Protein AF-A0A929SPZ4-F1 (afdb_monomer)

pLDDT: mean 85.06, std 12.58, range [48.88, 97.75]

Structure (mmCIF, N/CA/C/O backbone):
data_AF-A0A929SPZ4-F1
#
_entry.id   AF-A0A929SPZ4-F1
#
loop_
_atom_site.group_PDB
_atom_site.id
_atom_site.type_symbol
_atom_site.label_atom_id
_atom_site.label_alt_id
_atom_site.label_comp_id
_atom_site.label_asym_id
_atom_site.label_entity_id
_atom_site.label_seq_id
_atom_site.pdbx_PDB_ins_code
_atom_site.Cartn_x
_atom_site.Cartn_y
_atom_site.Cartn_z
_atom_site.occupancy
_atom_site.B_iso_or_equiv
_atom_site.auth_seq_id
_atom_site.auth_comp_id
_atom_site.auth_asym_id
_atom_site.auth_atom_id
_atom_site.pdbx_PDB_model_num
ATOM 1 N N . MET A 1 1 ? 31.717 10.102 -68.098 1.00 52.59 1 MET A N 1
ATOM 2 C CA . MET A 1 1 ? 31.909 8.924 -67.213 1.00 52.59 1 MET A CA 1
ATOM 3 C C . MET A 1 1 ? 31.505 9.148 -65.740 1.00 52.59 1 MET A C 1
ATOM 5 O O . MET A 1 1 ? 31.244 8.165 -65.068 1.00 52.59 1 MET A O 1
ATOM 9 N N . LYS A 1 2 ? 31.371 10.388 -65.224 1.00 54.59 2 LYS A N 1
ATOM 10 C CA . LYS A 1 2 ? 31.035 10.670 -63.802 1.00 54.59 2 LYS A CA 1
ATOM 11 C C . LYS A 1 2 ? 29.586 10.343 -63.381 1.00 54.59 2 LYS A C 1
ATOM 13 O O . LYS A 1 2 ? 29.370 9.816 -62.297 1.00 54.59 2 LYS A O 1
ATOM 18 N N . VAL A 1 3 ? 28.603 10.567 -64.257 1.00 57.91 3 VAL A N 1
ATOM 19 C CA . VAL A 1 3 ? 27.163 10.363 -63.965 1.00 57.91 3 VAL A CA 1
ATOM 20 C C . VAL A 1 3 ? 26.823 8.893 -63.673 1.00 57.91 3 VAL A C 1
ATOM 22 O O . VAL A 1 3 ? 26.055 8.591 -62.767 1.00 57.91 3 VAL A O 1
ATOM 25 N N . ARG A 1 4 ? 27.470 7.957 -64.379 1.00 59.06 4 ARG A N 1
ATOM 26 C CA . ARG A 1 4 ? 27.278 6.508 -64.201 1.00 59.06 4 ARG A CA 1
ATOM 27 C C . ARG A 1 4 ? 27.739 6.009 -62.828 1.00 59.06 4 ARG A C 1
ATOM 29 O O . ARG A 1 4 ? 27.158 5.062 -62.313 1.00 59.06 4 ARG A O 1
ATOM 36 N N . HIS A 1 5 ? 28.767 6.627 -62.247 1.00 56.53 5 HIS A N 1
ATOM 37 C CA . HIS A 1 5 ? 29.230 6.299 -60.898 1.00 56.53 5 HIS A CA 1
ATOM 38 C C . HIS A 1 5 ? 28.281 6.865 -59.840 1.00 56.53 5 HIS A C 1
ATOM 40 O O . HIS A 1 5 ? 27.888 6.127 -58.948 1.00 56.53 5 HIS A O 1
ATOM 46 N N . ILE A 1 6 ? 27.829 8.114 -59.992 1.00 62.25 6 ILE A N 1
ATOM 47 C CA . ILE A 1 6 ? 26.865 8.741 -59.071 1.00 62.25 6 ILE A CA 1
ATOM 48 C C . ILE A 1 6 ? 25.560 7.934 -59.016 1.00 62.25 6 ILE A C 1
ATOM 50 O O . ILE A 1 6 ? 25.119 7.599 -57.924 1.00 62.25 6 ILE A O 1
ATOM 54 N N . ILE A 1 7 ? 25.004 7.536 -60.170 1.00 66.06 7 ILE A N 1
ATOM 55 C CA . ILE A 1 7 ? 23.779 6.715 -60.235 1.00 66.06 7 ILE A CA 1
ATOM 56 C C . ILE A 1 7 ? 23.978 5.349 -59.563 1.00 66.06 7 ILE A C 1
ATOM 58 O O . ILE A 1 7 ? 23.077 4.879 -58.875 1.00 66.06 7 ILE A O 1
ATOM 62 N N . LYS A 1 8 ? 25.151 4.715 -59.723 1.00 67.75 8 LYS A N 1
ATOM 63 C CA . LYS A 1 8 ? 25.479 3.438 -59.063 1.00 67.75 8 LYS A CA 1
ATOM 64 C C . LYS A 1 8 ? 25.581 3.590 -57.543 1.00 67.75 8 LYS A C 1
ATOM 66 O O . LYS A 1 8 ? 25.027 2.776 -56.815 1.00 67.75 8 LYS A O 1
ATOM 71 N N . TYR A 1 9 ? 26.252 4.632 -57.053 1.00 74.06 9 TYR A N 1
ATOM 72 C CA . TYR A 1 9 ? 26.379 4.869 -55.612 1.00 74.06 9 TYR A CA 1
ATOM 73 C C . TYR A 1 9 ? 25.042 5.255 -54.966 1.00 74.06 9 TYR A C 1
ATOM 75 O O . TYR A 1 9 ? 24.763 4.801 -53.858 1.00 74.06 9 TYR A O 1
ATOM 83 N N . THR A 1 10 ? 24.179 6.008 -55.657 1.00 74.88 10 THR A N 1
ATOM 84 C CA . THR A 1 10 ? 22.838 6.333 -55.149 1.00 74.88 10 THR A CA 1
ATOM 85 C C . THR A 1 10 ? 21.908 5.121 -55.131 1.00 74.88 10 THR A C 1
ATOM 87 O O . THR A 1 10 ? 21.165 4.964 -54.165 1.00 74.88 10 THR A O 1
ATOM 90 N N . THR A 1 11 ? 21.980 4.215 -56.118 1.00 77.62 11 THR A N 1
ATOM 91 C CA . THR A 1 11 ? 21.213 2.950 -56.065 1.00 77.62 11 THR A CA 1
ATOM 92 C C . THR A 1 11 ? 21.682 2.047 -54.928 1.00 77.62 11 THR A C 1
ATOM 94 O O . THR A 1 11 ? 20.850 1.498 -54.211 1.00 77.62 11 THR A O 1
ATOM 97 N N . ILE A 1 12 ? 22.996 1.926 -54.713 1.00 83.06 12 ILE A N 1
ATOM 98 C CA . ILE A 1 12 ? 23.553 1.130 -53.607 1.00 83.06 12 ILE A CA 1
ATOM 99 C C . ILE A 1 12 ? 23.133 1.714 -52.250 1.00 83.06 12 ILE A C 1
ATOM 101 O O . ILE A 1 12 ? 22.687 0.970 -51.379 1.00 83.06 12 ILE A O 1
ATOM 105 N N . ALA A 1 13 ? 23.201 3.038 -52.078 1.00 82.88 13 ALA A N 1
ATOM 106 C CA . ALA A 1 13 ? 22.766 3.701 -50.848 1.00 82.88 13 ALA A CA 1
ATOM 107 C C . ALA A 1 13 ? 21.268 3.485 -50.563 1.00 82.88 13 ALA A C 1
ATOM 109 O O . ALA A 1 13 ? 20.892 3.209 -49.425 1.00 82.88 13 ALA A O 1
ATOM 110 N N . LEU A 1 14 ? 20.418 3.538 -51.595 1.00 85.88 14 LEU A N 1
ATOM 111 C CA . LEU A 1 14 ? 18.980 3.299 -51.456 1.00 85.88 14 LEU A CA 1
ATOM 112 C C . LEU A 1 14 ? 18.680 1.868 -50.974 1.00 85.88 14 LEU A C 1
ATOM 114 O O . LEU A 1 14 ? 17.845 1.675 -50.093 1.00 85.88 14 LEU A O 1
ATOM 118 N N . ILE A 1 15 ? 19.404 0.873 -51.498 1.00 87.06 15 ILE A N 1
ATOM 119 C CA . ILE A 1 15 ? 19.262 -0.536 -51.097 1.00 87.06 15 ILE A CA 1
ATOM 120 C C . ILE A 1 15 ? 19.667 -0.738 -49.630 1.00 87.06 15 ILE A C 1
ATOM 122 O O . ILE A 1 15 ? 18.984 -1.458 -48.904 1.00 87.06 15 ILE A O 1
ATOM 126 N N . VAL A 1 16 ? 20.737 -0.078 -49.174 1.00 87.44 16 VAL A N 1
ATOM 127 C CA . VAL A 1 16 ? 21.193 -0.144 -47.773 1.00 87.44 16 VAL A CA 1
ATOM 128 C C . VAL A 1 16 ? 20.183 0.500 -46.816 1.00 87.44 16 VAL A C 1
ATOM 130 O O . VAL A 1 16 ? 19.934 -0.024 -45.733 1.00 87.44 16 VAL A O 1
ATOM 133 N N . ILE A 1 17 ? 19.555 1.608 -47.215 1.00 87.81 17 ILE A N 1
ATOM 134 C CA . ILE A 1 17 ? 18.514 2.261 -46.408 1.00 87.81 17 ILE A CA 1
ATOM 135 C C . ILE A 1 17 ? 17.266 1.372 -46.315 1.00 87.81 17 ILE A C 1
ATOM 137 O O . ILE A 1 17 ? 16.715 1.198 -45.227 1.00 87.81 17 ILE A O 1
ATOM 141 N N . LEU A 1 18 ? 16.841 0.763 -47.4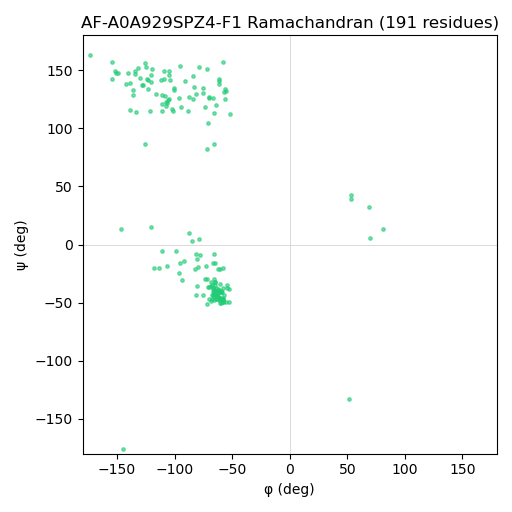28 1.00 86.62 18 LEU A N 1
ATOM 142 C CA . LEU A 1 18 ? 15.709 -0.166 -47.432 1.00 86.62 18 LEU A CA 1
ATOM 143 C C . LEU A 1 18 ? 15.980 -1.410 -46.577 1.00 86.62 18 LEU A C 1
ATOM 145 O O . LEU A 1 18 ? 15.109 -1.817 -45.807 1.00 86.62 18 LEU A O 1
ATOM 149 N N . SER A 1 19 ? 17.179 -1.995 -46.657 1.00 84.00 19 SER A N 1
ATOM 150 C CA . SER A 1 19 ? 17.523 -3.164 -45.844 1.00 84.00 19 SER A CA 1
ATOM 151 C C . SER A 1 19 ? 17.551 -2.821 -44.351 1.00 84.00 19 SER A C 1
ATOM 153 O O . SER A 1 19 ? 16.931 -3.532 -43.557 1.00 84.00 19 SER A O 1
ATOM 155 N N . ALA A 1 20 ? 18.134 -1.683 -43.965 1.00 85.94 20 ALA A N 1
ATOM 156 C CA . ALA A 1 20 ? 18.108 -1.199 -42.585 1.00 85.94 20 ALA A CA 1
ATOM 157 C C . ALA A 1 20 ? 16.674 -0.986 -42.064 1.00 85.94 20 ALA A C 1
ATOM 159 O O . ALA A 1 20 ? 16.363 -1.375 -40.935 1.00 85.94 20 ALA A O 1
ATOM 160 N N . LEU A 1 21 ? 15.776 -0.444 -42.896 1.00 87.94 21 LEU A N 1
ATOM 161 C CA . LEU A 1 21 ? 14.374 -0.233 -42.530 1.00 87.94 21 LEU A CA 1
ATOM 162 C C . LEU A 1 21 ? 13.640 -1.562 -42.293 1.00 87.94 21 LEU A C 1
ATOM 164 O O . LEU A 1 21 ? 12.914 -1.699 -41.308 1.00 87.94 21 LEU A O 1
ATOM 168 N N . THR A 1 22 ? 13.865 -2.568 -43.145 1.00 83.12 22 THR A N 1
ATOM 169 C CA . THR A 1 22 ? 13.262 -3.900 -42.959 1.00 83.12 22 THR A CA 1
ATOM 170 C C . THR A 1 22 ? 13.762 -4.596 -41.693 1.00 83.12 22 THR A C 1
ATOM 172 O O . THR A 1 22 ? 12.958 -5.170 -40.959 1.00 83.12 22 THR A O 1
ATOM 175 N N . ILE A 1 23 ? 15.058 -4.479 -41.377 1.00 86.75 23 ILE A N 1
ATOM 176 C CA . ILE A 1 23 ? 15.650 -5.026 -40.148 1.00 86.75 23 ILE A CA 1
ATOM 177 C C . ILE A 1 23 ? 15.068 -4.324 -38.914 1.00 86.75 23 ILE A C 1
ATOM 179 O O . ILE A 1 23 ? 14.696 -4.988 -37.947 1.00 86.75 23 ILE A O 1
ATOM 183 N N . PHE A 1 24 ? 14.920 -2.997 -38.954 1.00 87.12 24 PHE A N 1
ATOM 184 C CA . PHE A 1 24 ? 14.323 -2.217 -37.868 1.00 87.12 24 PHE A CA 1
ATOM 185 C C . PHE A 1 24 ? 12.855 -2.599 -37.615 1.00 87.12 24 PHE A C 1
ATOM 187 O O . PHE A 1 24 ? 12.456 -2.834 -36.470 1.00 87.12 24 PHE A O 1
ATOM 194 N N . LEU A 1 25 ? 12.054 -2.730 -38.678 1.00 84.62 25 LEU A N 1
ATOM 195 C CA . LEU A 1 25 ? 10.648 -3.137 -38.587 1.00 84.62 25 LEU A CA 1
ATOM 196 C C . LEU A 1 25 ? 10.494 -4.583 -38.089 1.00 84.62 25 LEU A C 1
ATOM 198 O O . LEU A 1 25 ? 9.632 -4.854 -37.246 1.00 84.62 25 LEU A O 1
ATOM 202 N N . ALA A 1 26 ? 11.349 -5.498 -38.555 1.00 82.12 26 ALA A N 1
ATOM 203 C CA . ALA A 1 26 ? 11.378 -6.884 -38.097 1.00 82.12 26 ALA A CA 1
ATOM 204 C C . ALA A 1 26 ? 11.774 -6.982 -36.615 1.00 82.12 26 ALA A C 1
ATOM 206 O O . ALA A 1 26 ? 11.121 -7.695 -35.852 1.00 82.12 26 ALA A O 1
ATOM 207 N N . TYR A 1 27 ? 12.777 -6.215 -36.176 1.00 80.69 27 TYR A N 1
ATOM 208 C CA . TYR A 1 27 ? 13.201 -6.162 -34.776 1.00 80.69 27 TYR A CA 1
ATOM 209 C C . TYR A 1 27 ? 12.101 -5.614 -33.858 1.00 80.69 27 TYR A C 1
ATOM 211 O O . TYR A 1 27 ? 11.814 -6.203 -32.813 1.00 80.69 27 TYR A O 1
ATOM 219 N N . ASN A 1 28 ? 11.429 -4.529 -34.261 1.00 76.38 28 ASN A N 1
ATOM 220 C CA . ASN A 1 28 ? 10.348 -3.938 -33.470 1.00 76.38 28 ASN A CA 1
ATOM 221 C C . ASN A 1 28 ? 9.132 -4.879 -33.372 1.00 76.38 28 ASN A C 1
ATOM 223 O O . ASN A 1 28 ? 8.539 -5.039 -32.303 1.00 76.38 28 ASN A O 1
ATOM 227 N N . SER A 1 29 ? 8.808 -5.577 -34.466 1.00 71.19 29 SER A N 1
ATOM 228 C CA . SER A 1 29 ? 7.745 -6.590 -34.495 1.00 71.19 29 SER A CA 1
ATOM 229 C C . SER A 1 29 ? 8.097 -7.806 -33.634 1.00 71.19 29 SER A C 1
ATOM 231 O O . SER A 1 29 ? 7.273 -8.257 -32.841 1.00 71.19 29 SER A O 1
ATOM 233 N N . TYR A 1 30 ? 9.339 -8.293 -33.701 1.00 71.94 30 TYR A N 1
ATOM 234 C CA . TYR A 1 30 ? 9.816 -9.396 -32.866 1.00 71.94 30 TYR A CA 1
ATOM 235 C C . TYR A 1 30 ? 9.800 -9.039 -31.372 1.00 71.94 30 TYR A C 1
ATOM 237 O O . TYR A 1 30 ? 9.329 -9.834 -30.558 1.00 71.94 30 TYR A O 1
ATOM 245 N N . LYS A 1 31 ? 10.218 -7.821 -30.998 1.00 68.56 31 LYS A N 1
ATOM 246 C CA . LYS A 1 31 ? 10.132 -7.319 -29.614 1.00 68.56 31 LYS A CA 1
ATOM 247 C C . LYS A 1 31 ? 8.682 -7.293 -29.108 1.00 68.56 31 LYS A C 1
ATOM 249 O O . LYS A 1 31 ? 8.433 -7.687 -27.971 1.00 68.56 31 LYS A O 1
ATOM 254 N N . LYS A 1 32 ? 7.732 -6.903 -29.965 1.00 59.44 32 LYS A N 1
ATOM 255 C CA . LYS A 1 32 ? 6.289 -6.863 -29.663 1.00 59.44 32 LYS A CA 1
ATOM 256 C C . LYS A 1 32 ? 5.646 -8.255 -29.557 1.00 59.44 32 LYS A C 1
ATOM 258 O O . LYS A 1 32 ? 4.697 -8.429 -28.803 1.00 59.44 32 LYS A O 1
ATOM 263 N N . ILE A 1 33 ? 6.162 -9.253 -30.279 1.00 58.22 33 ILE A N 1
ATOM 264 C CA . ILE A 1 33 ? 5.688 -10.650 -30.209 1.00 58.22 33 ILE A CA 1
ATOM 265 C C . ILE A 1 33 ? 6.288 -11.379 -28.995 1.00 58.22 33 ILE A C 1
ATOM 267 O O . ILE A 1 33 ? 5.609 -12.177 -28.348 1.00 58.22 33 ILE A O 1
ATOM 271 N N . LYS A 1 34 ? 7.548 -11.091 -28.639 1.00 54.34 34 LYS A N 1
ATOM 272 C CA . LYS A 1 34 ? 8.227 -11.712 -27.489 1.00 54.34 34 LYS A CA 1
ATOM 273 C C . LYS A 1 34 ? 7.706 -11.209 -26.137 1.00 54.34 34 LYS A C 1
ATOM 275 O O . LYS A 1 34 ? 7.878 -11.904 -25.134 1.00 54.34 34 LYS A O 1
ATOM 280 N N . SER A 1 35 ? 7.024 -10.059 -26.089 1.00 53.84 35 SER A N 1
ATOM 281 C CA . SER A 1 35 ? 6.203 -9.687 -24.934 1.00 53.84 35 SER A CA 1
ATOM 282 C C . SER A 1 35 ? 4.951 -10.566 -24.906 1.00 53.84 35 SER A C 1
ATOM 284 O O . SER A 1 35 ? 3.883 -10.189 -25.384 1.00 53.84 35 SER A O 1
ATOM 286 N N . LYS A 1 36 ? 5.092 -11.779 -24.366 1.00 48.88 36 LYS A N 1
ATOM 287 C CA . LYS A 1 36 ? 3.965 -12.650 -24.029 1.00 48.88 36 LYS A CA 1
ATOM 288 C C . LYS A 1 36 ? 3.015 -11.815 -23.166 1.00 48.88 36 LYS A C 1
ATOM 290 O O . LYS A 1 36 ? 3.389 -11.433 -22.059 1.00 48.88 36 LYS A O 1
ATOM 295 N N . ASN A 1 37 ? 1.830 -11.488 -23.680 1.00 56.19 37 ASN A N 1
ATOM 296 C CA . ASN A 1 37 ? 0.805 -10.779 -22.917 1.00 56.19 37 ASN A CA 1
ATOM 297 C C . ASN A 1 37 ? 0.342 -11.704 -21.786 1.00 56.19 37 ASN A C 1
ATOM 299 O O . ASN A 1 37 ? -0.584 -12.497 -21.955 1.00 56.19 37 ASN A O 1
ATOM 303 N N . VAL A 1 38 ? 1.036 -11.676 -20.646 1.00 64.12 38 VAL A N 1
ATOM 304 C CA . VAL A 1 38 ? 0.591 -12.395 -19.458 1.00 64.12 38 VAL A CA 1
ATOM 305 C C . VAL A 1 38 ? -0.629 -11.647 -18.944 1.00 64.12 38 VAL A C 1
ATOM 307 O O . VAL A 1 38 ? -0.523 -10.552 -18.400 1.00 64.12 38 VAL A O 1
ATOM 310 N N . VAL A 1 39 ? -1.807 -12.220 -19.180 1.00 75.69 39 VAL A N 1
ATOM 311 C CA . VAL A 1 39 ? -3.071 -11.638 -18.730 1.00 75.69 39 VAL A CA 1
ATOM 312 C C . VAL A 1 39 ? -3.106 -11.679 -17.201 1.00 75.69 39 VAL A C 1
ATOM 314 O O . VAL A 1 39 ? -2.918 -12.743 -16.5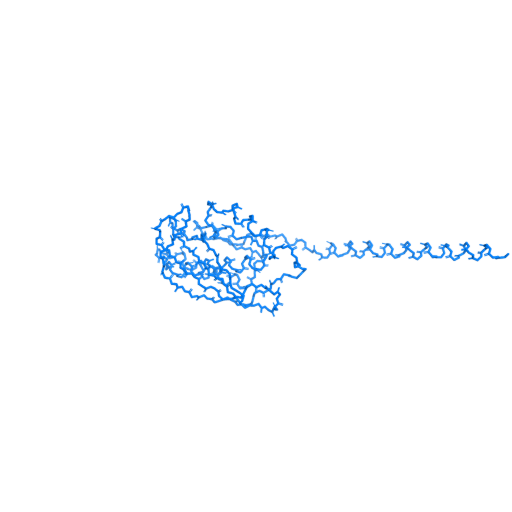99 1.00 75.69 39 VAL A O 1
ATOM 317 N N . LYS A 1 40 ? -3.342 -10.517 -16.583 1.00 81.38 40 LYS A N 1
ATOM 318 C CA . LYS A 1 40 ? -3.569 -10.383 -15.140 1.00 81.38 40 LYS A CA 1
ATOM 319 C C . LYS A 1 40 ? -4.854 -11.132 -14.785 1.00 81.38 40 LYS A C 1
ATOM 321 O O . LYS A 1 40 ? -5.912 -10.819 -15.324 1.00 81.38 40 LYS A O 1
ATOM 326 N N . LYS A 1 41 ? -4.755 -12.131 -13.912 1.00 86.12 41 LYS A N 1
ATOM 327 C CA . LYS A 1 41 ? -5.890 -12.931 -13.435 1.00 86.12 41 LYS A CA 1
ATOM 328 C C . LYS A 1 41 ? -5.905 -12.938 -11.917 1.00 86.12 41 LYS A C 1
ATOM 330 O O . LYS A 1 41 ? -4.857 -13.098 -11.292 1.00 86.12 41 LYS A O 1
ATOM 335 N N . GLU A 1 42 ? -7.093 -12.786 -11.350 1.00 88.50 42 GLU A N 1
ATOM 336 C CA . GLU A 1 42 ? -7.330 -12.963 -9.919 1.00 88.50 42 GLU A CA 1
ATOM 337 C C . GLU A 1 42 ? -7.208 -14.454 -9.586 1.00 88.50 42 GLU A C 1
ATOM 339 O O . GLU A 1 42 ? -7.823 -15.290 -10.248 1.00 88.50 42 GLU A O 1
ATOM 344 N N . VAL A 1 43 ? -6.360 -14.785 -8.613 1.00 91.25 43 VAL A N 1
ATOM 345 C CA . VAL A 1 43 ? -6.083 -16.169 -8.189 1.00 91.25 43 VAL A CA 1
ATOM 346 C C . VAL A 1 43 ? -6.570 -16.460 -6.773 1.00 91.25 43 VAL A C 1
ATOM 348 O O . VAL A 1 43 ? -6.753 -17.623 -6.436 1.00 91.25 43 VAL A O 1
ATOM 351 N N . ASP A 1 44 ? -6.790 -15.425 -5.958 1.00 92.62 44 ASP A N 1
ATOM 352 C CA . ASP A 1 44 ? -7.338 -15.545 -4.604 1.00 92.62 44 ASP A CA 1
ATOM 353 C C . ASP A 1 44 ? -8.050 -14.243 -4.186 1.00 92.62 44 ASP A C 1
ATOM 355 O O . ASP A 1 44 ? -7.778 -13.162 -4.722 1.00 92.62 44 ASP A O 1
ATOM 359 N N . GLY A 1 45 ? -8.964 -14.358 -3.225 1.00 91.31 45 GLY A N 1
ATOM 360 C CA . GLY A 1 45 ? -9.742 -13.270 -2.641 1.00 91.31 45 GLY A CA 1
ATOM 361 C C . GLY A 1 45 ? -10.084 -13.561 -1.178 1.00 91.31 45 GLY A C 1
ATOM 362 O O . GLY A 1 45 ? -10.302 -14.711 -0.791 1.00 91.31 45 GLY A O 1
ATOM 363 N N . ILE A 1 46 ? -10.170 -12.517 -0.351 1.00 91.19 46 ILE A N 1
ATOM 364 C CA . ILE A 1 46 ? -10.627 -12.646 1.040 1.00 91.19 46 ILE A CA 1
ATOM 365 C C . ILE A 1 46 ? -12.127 -12.343 1.070 1.00 91.19 46 ILE A C 1
ATOM 367 O O . ILE A 1 46 ? -12.555 -11.246 0.718 1.00 91.19 46 ILE A O 1
ATOM 371 N N . LYS A 1 47 ? -12.946 -13.322 1.470 1.00 88.44 47 LYS A N 1
ATOM 372 C CA . LYS A 1 47 ? -14.411 -13.184 1.494 1.00 88.44 47 LYS A CA 1
ATOM 373 C C . LYS A 1 47 ? -14.829 -11.968 2.331 1.00 88.44 47 LYS A C 1
ATOM 375 O O . LYS A 1 47 ? -14.383 -11.842 3.462 1.00 88.44 47 LYS A O 1
ATOM 380 N N . ASN A 1 48 ? -15.720 -11.129 1.793 1.00 88.25 48 ASN A N 1
ATOM 381 C CA . ASN A 1 48 ? -16.215 -9.873 2.388 1.00 88.25 48 ASN A CA 1
ATOM 382 C C . ASN A 1 48 ? -15.199 -8.717 2.465 1.00 88.25 48 ASN A C 1
ATOM 384 O O . ASN A 1 48 ? -15.534 -7.658 2.990 1.00 88.25 48 ASN A O 1
ATOM 388 N N . TYR A 1 49 ? -13.999 -8.878 1.906 1.00 91.69 49 TYR A N 1
ATOM 389 C CA . TYR A 1 49 ? -12.989 -7.824 1.836 1.00 91.69 49 TYR A CA 1
ATOM 390 C C . TYR A 1 49 ? -12.636 -7.507 0.376 1.00 91.69 49 TYR A C 1
ATOM 392 O O . TYR A 1 49 ? -12.697 -8.387 -0.484 1.00 91.69 49 TYR A O 1
ATOM 400 N N . PRO A 1 50 ? -12.226 -6.265 0.061 1.00 91.94 50 PRO A N 1
ATOM 401 C CA . PRO A 1 50 ? -11.918 -5.860 -1.311 1.00 91.94 50 PRO A CA 1
ATOM 402 C C . PRO A 1 50 ? -10.528 -6.323 -1.796 1.00 91.94 50 PRO A C 1
ATOM 404 O O . PRO A 1 50 ? -10.108 -5.954 -2.891 1.00 91.94 50 PRO A O 1
ATOM 407 N N . TYR A 1 51 ? -9.796 -7.109 -0.998 1.00 93.19 51 TYR A N 1
ATOM 408 C CA . TYR A 1 51 ? -8.405 -7.483 -1.260 1.00 93.19 51 TYR A CA 1
ATOM 409 C C . TYR A 1 51 ? -8.292 -8.731 -2.131 1.00 93.19 51 TYR A C 1
ATOM 411 O O . TYR A 1 51 ? -8.816 -9.801 -1.797 1.00 93.19 51 TYR A O 1
ATOM 419 N N . LYS A 1 52 ? -7.532 -8.611 -3.220 1.00 91.62 5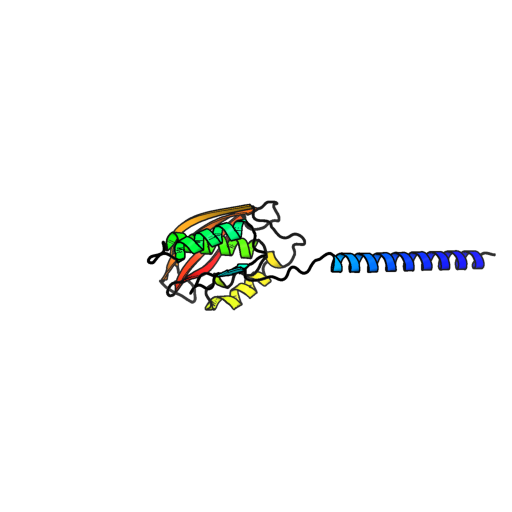2 LYS A N 1
ATOM 420 C CA . LYS A 1 52 ? -7.397 -9.659 -4.231 1.00 91.62 52 LYS A CA 1
ATOM 421 C C . LYS A 1 52 ? -5.943 -9.945 -4.557 1.00 91.62 52 LYS A C 1
ATOM 423 O O . LYS A 1 52 ? -5.132 -9.026 -4.655 1.00 91.62 52 LYS A O 1
ATOM 428 N N . LEU A 1 53 ? -5.644 -11.215 -4.797 1.00 93.00 53 LEU A N 1
ATOM 429 C CA . LEU A 1 53 ? -4.331 -11.655 -5.237 1.00 93.00 53 LEU A CA 1
ATOM 430 C C . LEU A 1 53 ? -4.330 -11.907 -6.741 1.00 93.00 53 LEU A C 1
ATOM 432 O O . LEU A 1 53 ? -5.226 -12.558 -7.276 1.00 93.00 53 LEU A O 1
ATOM 436 N N . SER A 1 54 ? -3.297 -11.422 -7.425 1.00 89.75 54 SER A N 1
ATOM 437 C CA . SER A 1 54 ? -3.099 -11.631 -8.859 1.00 89.75 54 SER A CA 1
ATOM 438 C C . SER A 1 54 ? -2.000 -12.662 -9.118 1.00 89.75 54 SER A C 1
ATOM 440 O O . SER A 1 54 ? -1.020 -12.751 -8.374 1.00 89.75 54 SER A O 1
ATOM 442 N N . ASN A 1 55 ? -2.103 -13.403 -10.224 1.00 86.88 55 ASN A N 1
ATOM 443 C CA . ASN A 1 55 ? -1.033 -14.295 -10.691 1.00 86.88 55 ASN A CA 1
ATOM 444 C C . ASN A 1 55 ? 0.313 -13.563 -10.860 1.00 86.88 55 ASN A C 1
ATOM 446 O O . ASN A 1 55 ? 1.368 -14.137 -10.576 1.00 86.88 55 ASN A O 1
ATOM 450 N N . LEU A 1 56 ? 0.254 -12.293 -11.273 1.00 86.38 56 LEU A N 1
ATOM 451 C CA . LEU A 1 56 ? 1.401 -11.414 -11.510 1.00 86.38 56 LEU A CA 1
ATOM 452 C C . LEU A 1 56 ? 1.979 -10.756 -10.249 1.00 86.38 56 LEU A C 1
ATOM 454 O O . LEU A 1 56 ? 3.027 -10.127 -10.347 1.00 86.38 56 LEU A O 1
ATOM 458 N N . SER A 1 57 ? 1.326 -10.884 -9.090 1.00 89.19 57 SER A N 1
ATOM 459 C CA . SER A 1 57 ? 1.815 -10.274 -7.850 1.00 89.19 57 SER A CA 1
ATOM 460 C C . SER A 1 57 ? 3.194 -10.820 -7.465 1.00 89.19 57 SER A C 1
ATOM 462 O O . SER A 1 57 ? 3.452 -12.029 -7.574 1.00 89.19 57 SER A O 1
ATOM 464 N N . THR A 1 58 ? 4.067 -9.937 -6.971 1.00 91.56 58 THR A N 1
ATOM 465 C CA . THR A 1 58 ? 5.397 -10.313 -6.466 1.00 91.56 58 THR A CA 1
ATOM 466 C C . THR A 1 58 ? 5.320 -11.331 -5.325 1.00 91.56 58 THR A C 1
ATOM 468 O O . THR A 1 58 ? 4.318 -11.434 -4.614 1.00 91.56 58 THR A O 1
ATOM 471 N N . ALA A 1 59 ? 6.404 -12.083 -5.114 1.00 92.88 59 ALA A N 1
ATOM 472 C CA . ALA A 1 59 ? 6.511 -13.007 -3.982 1.00 92.88 59 ALA A CA 1
ATOM 473 C C . ALA A 1 59 ? 6.343 -12.287 -2.631 1.00 92.88 59 ALA A C 1
ATOM 475 O O . ALA A 1 59 ? 5.692 -12.812 -1.729 1.00 92.88 59 ALA A O 1
ATOM 476 N N . LEU A 1 60 ? 6.869 -11.060 -2.518 1.00 94.75 60 LEU A N 1
ATOM 477 C CA . LEU A 1 60 ? 6.710 -10.222 -1.333 1.00 94.75 60 LEU A CA 1
ATOM 478 C C . LEU A 1 60 ? 5.237 -9.854 -1.098 1.00 94.75 60 LEU A C 1
ATOM 480 O O . LEU A 1 60 ? 4.742 -10.032 0.012 1.00 94.75 60 LEU A O 1
ATOM 484 N N . TYR A 1 61 ? 4.522 -9.416 -2.142 1.00 95.56 61 TYR A N 1
ATOM 485 C CA . TYR A 1 61 ? 3.090 -9.123 -2.042 1.00 95.56 61 TYR A CA 1
ATOM 486 C C . TYR A 1 61 ? 2.286 -10.363 -1.635 1.00 95.56 61 TYR A C 1
ATOM 488 O O . TYR A 1 61 ? 1.473 -10.282 -0.722 1.00 95.56 61 TYR A O 1
ATOM 496 N N . LYS A 1 62 ? 2.546 -11.522 -2.261 1.00 95.94 62 LYS A N 1
ATOM 497 C CA . LYS A 1 62 ? 1.890 -12.804 -1.936 1.00 95.94 62 LYS A CA 1
ATOM 498 C C . LYS A 1 62 ? 2.043 -13.159 -0.457 1.00 95.94 62 LYS A C 1
ATOM 500 O O . LYS A 1 62 ? 1.049 -13.396 0.218 1.00 95.94 62 LYS A O 1
ATOM 505 N N . LYS A 1 63 ? 3.269 -13.084 0.071 1.00 96.62 63 LYS A N 1
ATOM 506 C CA . LYS A 1 63 ? 3.545 -13.343 1.490 1.00 96.62 63 LYS A CA 1
ATOM 507 C C . LYS A 1 63 ? 2.738 -12.418 2.412 1.00 96.62 63 LYS A C 1
ATOM 509 O O . LYS A 1 63 ? 2.105 -12.889 3.352 1.00 96.62 63 LYS A O 1
ATOM 514 N N . LYS A 1 64 ? 2.735 -11.111 2.131 1.00 97.12 64 LYS A N 1
ATOM 515 C CA . LYS A 1 64 ? 1.994 -10.116 2.926 1.00 97.12 64 LYS A CA 1
ATOM 516 C C . LYS A 1 64 ? 0.479 -10.262 2.803 1.00 97.12 64 LYS A C 1
ATOM 518 O O . LYS A 1 64 ? -0.242 -10.033 3.769 1.00 97.12 64 LYS A O 1
ATOM 523 N N . TYR A 1 65 ? -0.002 -10.691 1.643 1.00 96.88 65 TYR A N 1
ATOM 524 C CA . TYR A 1 65 ? -1.408 -10.991 1.418 1.00 96.88 65 TYR A CA 1
ATOM 525 C C . TYR A 1 65 ? -1.857 -12.195 2.254 1.00 96.88 65 TYR A C 1
ATOM 527 O O . TYR A 1 65 ? -2.908 -12.139 2.887 1.00 96.88 65 TYR A O 1
ATOM 535 N N . ASP A 1 66 ? -1.042 -13.248 2.324 1.00 96.69 66 ASP A N 1
ATOM 536 C CA . ASP A 1 66 ? -1.334 -14.425 3.146 1.00 96.69 66 ASP A CA 1
ATOM 537 C C . ASP A 1 66 ? -1.316 -14.099 4.649 1.00 96.69 66 ASP A C 1
ATOM 539 O O . ASP A 1 66 ? -2.152 -14.606 5.400 1.00 96.69 66 ASP A O 1
ATOM 543 N N . GLU A 1 67 ? -0.397 -13.231 5.095 1.00 96.81 67 GLU A N 1
ATOM 544 C CA . GLU A 1 67 ? -0.397 -12.665 6.455 1.00 96.81 67 GLU A CA 1
ATOM 545 C C . GLU A 1 67 ? -1.720 -11.928 6.730 1.00 96.81 67 GLU A C 1
ATOM 547 O 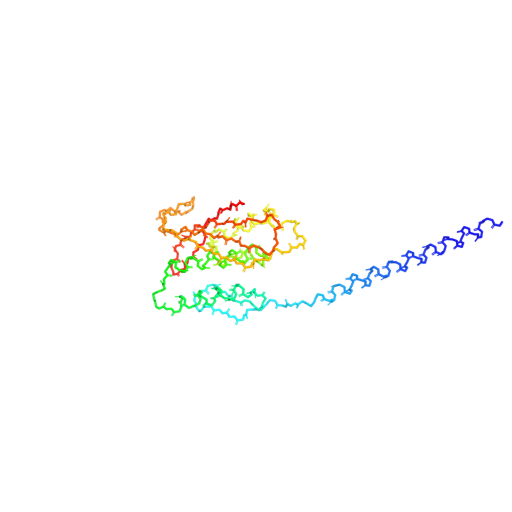O . GLU A 1 67 ? -2.399 -12.226 7.715 1.00 96.81 67 GLU A O 1
ATOM 552 N N . LEU A 1 68 ? -2.151 -11.049 5.817 1.00 96.75 68 LEU A N 1
ATOM 553 C CA . LEU A 1 68 ? -3.414 -10.314 5.944 1.00 96.75 68 LEU A CA 1
ATOM 554 C C . LEU A 1 68 ? -4.621 -11.254 5.990 1.00 96.75 68 LEU A C 1
ATOM 556 O O . LEU A 1 68 ? -5.501 -11.103 6.836 1.00 96.75 68 LEU A O 1
ATOM 560 N N . LYS A 1 69 ? -4.657 -12.255 5.108 1.00 95.62 69 LYS A N 1
ATOM 561 C CA . LYS A 1 69 ? -5.729 -13.251 5.062 1.00 95.62 69 LYS A CA 1
ATOM 562 C C . LYS A 1 69 ? -5.870 -13.973 6.397 1.00 95.62 69 LYS A C 1
ATOM 564 O O . LYS A 1 69 ? -6.987 -14.102 6.883 1.00 95.62 69 LYS A O 1
ATOM 569 N N . LYS A 1 70 ? -4.763 -14.375 7.028 1.00 95.50 70 LYS A N 1
ATOM 570 C CA . LYS A 1 70 ? -4.779 -15.016 8.354 1.00 95.50 70 LYS A CA 1
ATOM 571 C C . LYS A 1 70 ? -5.342 -14.107 9.446 1.00 95.50 70 LYS A C 1
ATOM 573 O O . LYS A 1 70 ? -6.078 -14.596 10.294 1.00 95.50 70 LYS A O 1
ATOM 578 N N . VAL A 1 71 ? -5.034 -12.811 9.412 1.00 95.31 71 VAL A N 1
ATOM 579 C CA . VAL A 1 71 ? -5.558 -11.833 10.382 1.00 95.31 71 VAL A CA 1
ATOM 580 C C . VAL A 1 71 ? -7.070 -11.652 10.226 1.00 95.31 71 VAL A C 1
ATOM 582 O O . VAL A 1 71 ? -7.791 -11.603 11.220 1.00 95.31 71 VAL A O 1
ATOM 585 N N . LEU A 1 72 ? -7.565 -11.600 8.987 1.00 93.19 72 LEU A N 1
ATOM 586 C CA . LEU A 1 72 ? -8.964 -11.272 8.690 1.00 93.19 72 LEU A CA 1
ATOM 587 C C . LEU A 1 72 ? -9.947 -1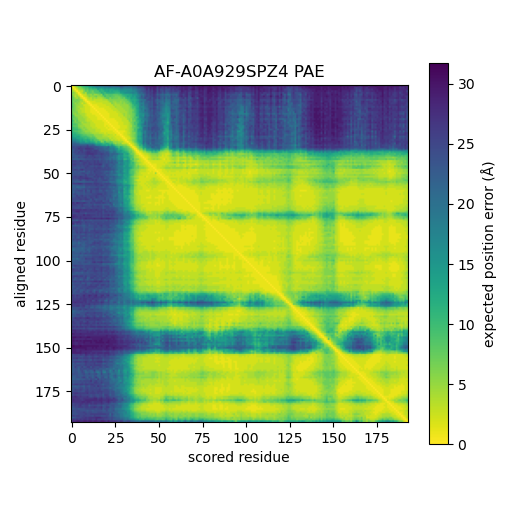2.446 8.806 1.00 93.19 72 LEU A C 1
ATOM 589 O O . LEU A 1 72 ? -11.141 -12.215 8.971 1.00 93.19 72 LEU A O 1
ATOM 593 N N . ILE A 1 73 ? -9.489 -13.700 8.728 1.00 90.75 73 ILE A N 1
ATOM 594 C CA . ILE A 1 73 ? -10.375 -14.875 8.876 1.00 90.75 73 ILE A CA 1
ATOM 595 C C . ILE A 1 73 ? -10.751 -15.179 10.335 1.00 90.75 73 ILE A C 1
ATOM 597 O O . ILE A 1 73 ? -11.607 -16.028 10.586 1.00 90.75 73 ILE A O 1
ATOM 601 N N . VAL A 1 74 ? -10.117 -14.513 11.303 1.00 91.25 74 VAL A N 1
ATOM 602 C CA . VAL A 1 74 ? -10.402 -14.682 12.734 1.00 91.25 74 VAL A CA 1
ATOM 603 C C . VAL A 1 74 ? -11.585 -13.796 13.136 1.00 91.25 74 VAL A C 1
ATOM 605 O O . VAL A 1 74 ? -11.725 -12.679 12.653 1.00 91.25 74 VAL A O 1
ATOM 608 N N . LYS A 1 75 ? -12.431 -14.269 14.064 1.00 83.75 75 LYS A N 1
ATOM 609 C CA . LYS A 1 75 ? -13.650 -13.563 14.515 1.00 83.75 75 LYS A CA 1
ATOM 610 C C . LYS A 1 75 ? -13.391 -12.129 15.005 1.00 83.75 75 LYS A C 1
ATOM 612 O O . LYS A 1 75 ? -14.212 -11.254 14.758 1.00 83.75 75 LYS A O 1
ATOM 617 N N . ASN A 1 76 ? -12.270 -11.907 15.693 1.00 85.06 76 ASN A N 1
ATOM 618 C CA . ASN A 1 76 ? -11.839 -10.602 16.192 1.00 85.06 76 ASN A CA 1
ATOM 619 C C . ASN A 1 76 ? -10.419 -10.313 15.680 1.00 85.06 76 ASN A C 1
ATOM 621 O O . ASN A 1 76 ? -9.456 -10.648 16.372 1.00 85.06 76 ASN A O 1
ATOM 625 N N . PRO A 1 77 ? -10.276 -9.738 14.474 1.00 88.38 77 PRO A N 1
ATOM 626 C CA . PRO A 1 77 ? -8.974 -9.424 13.904 1.00 88.38 77 PRO A CA 1
ATOM 627 C C . PRO A 1 77 ? -8.200 -8.430 14.769 1.00 88.38 77 PRO A C 1
ATOM 629 O O . PRO A 1 77 ? -8.771 -7.463 15.289 1.00 88.38 77 PRO A O 1
ATOM 632 N N . ASP A 1 78 ? -6.888 -8.630 14.864 1.00 92.25 78 ASP A N 1
ATOM 633 C CA . ASP A 1 78 ? -5.991 -7.608 15.389 1.00 92.25 78 ASP A CA 1
ATOM 634 C C . ASP A 1 78 ? -5.991 -6.410 14.429 1.00 92.25 78 ASP A C 1
ATOM 636 O O . ASP A 1 78 ? -5.562 -6.496 13.277 1.00 92.25 78 ASP A O 1
ATOM 640 N N . LYS A 1 79 ? -6.526 -5.285 14.905 1.00 90.88 79 LYS A N 1
ATOM 641 C CA . LYS A 1 79 ? -6.709 -4.078 14.095 1.00 90.88 79 LYS A CA 1
ATOM 642 C C . LYS A 1 79 ? -5.397 -3.347 13.827 1.00 90.88 79 LYS A C 1
ATOM 644 O O . LYS A 1 79 ? -5.293 -2.684 12.800 1.00 90.88 79 LYS A O 1
ATOM 649 N N . GLU A 1 80 ? -4.432 -3.435 14.740 1.00 92.75 80 GLU A N 1
ATOM 650 C CA . GLU A 1 80 ? -3.118 -2.821 14.546 1.00 92.75 80 GLU A CA 1
ATOM 651 C C . GLU A 1 80 ? -2.361 -3.578 13.462 1.00 92.75 80 GLU A C 1
ATOM 653 O O . GLU A 1 80 ? -1.886 -2.979 12.498 1.00 92.75 80 GLU A O 1
ATOM 658 N N . GLU A 1 81 ? -2.359 -4.905 13.559 1.00 94.81 81 GLU A N 1
ATOM 659 C CA . GLU A 1 81 ? -1.750 -5.765 12.551 1.00 94.81 81 GLU A CA 1
ATOM 660 C C . GLU A 1 81 ? -2.447 -5.629 11.189 1.00 94.81 81 GLU A C 1
ATOM 662 O O . GLU A 1 81 ? -1.793 -5.537 10.148 1.00 94.81 81 GLU A O 1
ATOM 667 N N . TYR A 1 82 ? -3.778 -5.524 11.182 1.00 94.75 82 TYR A N 1
ATOM 668 C CA . TYR A 1 82 ? -4.538 -5.251 9.967 1.00 94.75 82 TYR A CA 1
ATOM 669 C C . TYR A 1 82 ? -4.138 -3.904 9.337 1.00 94.75 82 TYR A C 1
ATOM 671 O O . TYR A 1 82 ? -3.809 -3.859 8.149 1.00 94.75 82 TYR A O 1
ATOM 679 N N . ALA A 1 83 ? -4.101 -2.814 10.111 1.00 95.12 83 ALA A N 1
ATOM 680 C CA . ALA A 1 83 ? -3.693 -1.501 9.607 1.00 95.12 83 ALA A CA 1
ATOM 681 C C . ALA A 1 83 ? -2.264 -1.520 9.049 1.00 95.12 83 ALA A C 1
ATOM 683 O O . ALA A 1 83 ? -1.993 -0.955 7.985 1.00 95.12 83 ALA A O 1
ATOM 684 N N . ARG A 1 84 ? -1.364 -2.220 9.746 1.00 96.81 84 ARG A N 1
ATOM 685 C CA . ARG A 1 84 ? 0.028 -2.410 9.349 1.00 96.81 84 ARG A CA 1
ATOM 686 C C . ARG A 1 84 ? 0.133 -3.114 7.993 1.00 96.81 84 ARG A C 1
ATOM 688 O O . ARG A 1 84 ? 0.799 -2.615 7.086 1.00 96.81 84 ARG A O 1
ATOM 695 N N . LEU A 1 85 ? -0.569 -4.234 7.822 1.00 97.62 85 LEU A N 1
ATOM 696 C CA . LEU A 1 85 ? -0.559 -5.017 6.583 1.00 97.62 85 LEU A CA 1
ATOM 697 C C . LEU A 1 85 ? -1.224 -4.284 5.410 1.00 97.62 85 LEU A C 1
ATOM 699 O O . LEU A 1 85 ? -0.736 -4.381 4.285 1.00 97.62 85 LEU A O 1
ATOM 703 N N . VAL A 1 86 ? -2.281 -3.502 5.658 1.00 96.94 86 VAL A N 1
ATOM 704 C CA . VAL A 1 86 ? -2.898 -2.623 4.644 1.00 96.94 86 VAL A CA 1
ATOM 705 C C . VAL A 1 86 ? -1.883 -1.618 4.102 1.00 96.94 86 VAL A C 1
ATOM 707 O O . VAL A 1 86 ? -1.748 -1.479 2.885 1.00 96.94 86 VAL A O 1
ATOM 710 N N . ALA A 1 87 ? -1.133 -0.956 4.986 1.00 97.38 87 ALA A N 1
ATOM 711 C CA . ALA A 1 87 ? -0.106 0.002 4.590 1.00 97.38 87 ALA A CA 1
ATOM 712 C C . ALA A 1 87 ? 1.041 -0.663 3.805 1.00 97.38 87 ALA A C 1
ATOM 714 O O . ALA A 1 87 ? 1.480 -0.134 2.781 1.00 97.38 87 ALA A O 1
ATOM 715 N N . GLU A 1 88 ? 1.510 -1.840 4.236 1.00 97.75 88 GLU A N 1
ATOM 716 C CA . GLU A 1 88 ? 2.568 -2.589 3.540 1.00 97.75 88 GLU A CA 1
ATOM 717 C C . GLU A 1 88 ? 2.135 -3.056 2.145 1.00 97.75 88 GLU A C 1
ATOM 719 O O . GLU A 1 88 ? 2.868 -2.857 1.175 1.00 97.75 88 GLU A O 1
ATOM 724 N N . LEU A 1 89 ? 0.938 -3.635 2.015 1.00 97.50 89 LEU A N 1
ATOM 725 C CA . LEU A 1 89 ? 0.415 -4.115 0.734 1.00 97.50 89 LEU A CA 1
ATOM 726 C C . LEU A 1 89 ? 0.182 -2.975 -0.254 1.00 97.50 89 LEU A C 1
ATOM 728 O O . LEU A 1 89 ? 0.574 -3.092 -1.419 1.00 97.50 89 LEU A O 1
ATOM 732 N N . HIS A 1 90 ? -0.402 -1.868 0.212 1.00 97.12 90 HIS A N 1
ATOM 733 C CA . HIS A 1 90 ? -0.543 -0.660 -0.594 1.00 97.12 90 HIS A CA 1
ATOM 734 C C . HIS A 1 90 ? 0.825 -0.156 -1.067 1.00 97.12 90 HIS A C 1
ATOM 736 O O . HIS A 1 90 ? 1.010 0.090 -2.256 1.00 97.12 90 HIS A O 1
ATOM 742 N N . THR A 1 91 ? 1.807 -0.085 -0.163 1.00 96.31 91 THR A N 1
ATOM 743 C CA . THR A 1 91 ? 3.172 0.354 -0.485 1.00 96.31 91 THR A CA 1
ATOM 744 C C . THR A 1 91 ? 3.799 -0.505 -1.574 1.00 96.31 91 THR A C 1
ATOM 746 O O . THR A 1 91 ? 4.303 0.026 -2.561 1.00 96.31 91 THR A O 1
ATOM 749 N N . ILE A 1 92 ? 3.737 -1.832 -1.428 1.00 95.44 92 ILE A N 1
ATOM 750 C CA . ILE A 1 92 ? 4.305 -2.748 -2.419 1.00 95.44 92 ILE A CA 1
ATOM 751 C C . ILE A 1 92 ? 3.654 -2.516 -3.783 1.00 95.44 92 ILE A C 1
ATOM 753 O O . ILE A 1 92 ? 4.356 -2.377 -4.782 1.00 95.44 92 ILE A O 1
ATOM 757 N N . LYS A 1 93 ? 2.322 -2.448 -3.824 1.00 93.44 93 LYS A N 1
ATOM 758 C CA . LYS A 1 93 ? 1.550 -2.337 -5.064 1.00 93.44 93 LYS A CA 1
ATOM 759 C C . LYS A 1 93 ? 1.757 -0.988 -5.766 1.00 93.44 93 LYS A C 1
ATOM 761 O O . LYS A 1 93 ? 2.039 -0.960 -6.966 1.00 93.44 93 LYS A O 1
ATOM 766 N N . PHE A 1 94 ? 1.679 0.108 -5.010 1.00 93.75 94 PHE A N 1
ATOM 767 C CA . PHE A 1 94 ? 1.781 1.472 -5.522 1.00 93.75 94 PHE A CA 1
ATOM 768 C C . PHE A 1 94 ? 3.206 1.823 -5.956 1.00 93.75 94 PHE A C 1
ATOM 770 O O . PHE A 1 94 ? 3.411 2.260 -7.088 1.00 93.75 94 PHE A O 1
ATOM 777 N N . TYR A 1 95 ? 4.202 1.588 -5.095 1.00 92.50 95 TYR A N 1
ATOM 778 C CA . TYR A 1 95 ? 5.590 1.969 -5.376 1.00 92.50 95 TYR A CA 1
ATOM 779 C C . TYR A 1 95 ? 6.324 0.983 -6.277 1.00 92.50 95 TYR A C 1
ATOM 781 O O . TYR A 1 95 ? 7.361 1.358 -6.799 1.00 92.50 95 TYR A O 1
ATOM 789 N N . SER A 1 96 ? 5.795 -0.222 -6.525 1.00 90.62 96 SER A N 1
ATOM 790 C CA . SER A 1 96 ? 6.282 -1.096 -7.615 1.00 90.62 96 SER A CA 1
ATOM 791 C C . SER A 1 96 ? 5.641 -0.761 -8.973 1.00 90.62 96 SER A C 1
ATOM 793 O O . SER A 1 96 ? 5.898 -1.445 -9.967 1.00 90.62 96 SER A O 1
ATOM 795 N N . LEU A 1 97 ? 4.791 0.276 -9.031 1.00 88.94 97 LEU A N 1
ATOM 796 C CA . LEU A 1 97 ? 4.041 0.695 -10.221 1.00 88.94 97 LEU A CA 1
ATOM 797 C C . LEU A 1 97 ? 3.236 -0.460 -10.851 1.00 88.94 97 LEU A C 1
ATOM 799 O O . LEU A 1 97 ? 3.202 -0.630 -12.080 1.00 88.94 97 LEU A O 1
ATOM 803 N N . GLU A 1 98 ? 2.641 -1.313 -10.012 1.00 86.50 98 GLU A N 1
ATOM 804 C CA . GLU A 1 98 ? 1.760 -2.390 -10.475 1.00 86.50 98 GLU A CA 1
ATOM 805 C C . GLU A 1 98 ? 0.350 -1.871 -10.757 1.00 86.50 98 GLU A C 1
ATOM 807 O O . GLU A 1 98 ? -0.265 -2.275 -11.746 1.00 86.50 98 GLU A O 1
ATOM 812 N N . ASP A 1 99 ? -0.165 -1.026 -9.863 1.00 88.62 99 ASP A N 1
ATOM 813 C CA . ASP A 1 99 ? -1.507 -0.446 -9.888 1.00 88.62 99 ASP A CA 1
ATOM 814 C C . ASP A 1 99 ? -1.635 0.597 -8.758 1.00 88.62 99 ASP A C 1
ATOM 816 O O . ASP A 1 99 ? -0.847 0.589 -7.811 1.00 88.62 99 ASP A O 1
ATOM 820 N N . TYR A 1 100 ? -2.639 1.476 -8.827 1.00 90.19 100 TYR A N 1
ATOM 821 C CA . TYR A 1 100 ? -2.838 2.527 -7.823 1.00 90.19 100 TYR A CA 1
ATOM 822 C C . TYR A 1 100 ? -3.219 2.006 -6.428 1.00 90.19 100 TYR A C 1
ATOM 824 O O . TYR A 1 100 ? -3.157 2.776 -5.478 1.00 90.19 100 TYR A O 1
ATOM 832 N N . GLY A 1 101 ? -3.647 0.744 -6.279 1.00 92.25 101 GLY A N 1
ATOM 833 C CA . GLY A 1 101 ? -3.971 0.181 -4.963 1.00 92.25 101 GLY A CA 1
ATOM 834 C C . GLY A 1 101 ? -5.227 0.783 -4.325 1.00 92.25 101 GLY A C 1
ATOM 835 O O . GLY A 1 101 ? -5.312 0.899 -3.103 1.00 92.25 101 GLY A O 1
ATOM 836 N N . LEU A 1 102 ? -6.207 1.181 -5.141 1.00 94.69 102 LEU A N 1
ATOM 837 C CA . LEU A 1 102 ? -7.407 1.892 -4.683 1.00 94.69 102 LEU A CA 1
ATOM 838 C C . LEU A 1 102 ? -8.249 1.097 -3.682 1.00 94.69 102 LEU A C 1
ATOM 840 O O . LEU A 1 102 ? -8.994 1.701 -2.917 1.00 94.69 102 LEU A O 1
ATOM 844 N N . GLU A 1 103 ? -8.121 -0.230 -3.637 1.00 94.75 103 GLU A N 1
ATOM 845 C CA . GLU A 1 103 ? -8.801 -1.053 -2.634 1.00 94.75 103 GLU A CA 1
ATOM 846 C C . GLU A 1 103 ? -8.372 -0.739 -1.188 1.00 94.75 103 GLU A C 1
ATOM 848 O O . GLU A 1 103 ? -9.113 -1.033 -0.251 1.00 94.75 103 GLU A O 1
ATOM 853 N N . PHE A 1 104 ? -7.196 -0.127 -1.006 1.00 95.88 104 PHE A N 1
ATOM 854 C CA . PHE A 1 104 ? -6.677 0.302 0.294 1.00 95.88 104 PHE A CA 1
ATOM 855 C C . PHE A 1 104 ? -6.995 1.771 0.599 1.00 95.88 104 PHE A C 1
ATOM 857 O O . PHE A 1 104 ? -6.902 2.191 1.751 1.00 95.88 104 PHE A O 1
ATOM 864 N N . ILE A 1 105 ? -7.377 2.559 -0.409 1.00 95.19 105 ILE A N 1
ATOM 865 C CA . ILE A 1 105 ? -7.676 3.986 -0.273 1.00 95.19 105 ILE A CA 1
ATOM 866 C C . ILE A 1 105 ? -9.162 4.177 0.026 1.00 95.19 105 ILE A C 1
ATOM 868 O O . ILE A 1 105 ? -10.019 3.518 -0.566 1.00 95.19 105 ILE A O 1
ATOM 872 N N . HIS A 1 106 ? -9.483 5.120 0.912 1.00 93.44 106 HIS A N 1
ATOM 873 C CA . HIS A 1 106 ? -10.874 5.452 1.204 1.00 93.44 106 HIS A CA 1
ATOM 874 C C . HIS A 1 106 ? -11.628 5.874 -0.082 1.00 93.44 106 HIS A C 1
ATOM 876 O O . HIS A 1 106 ? -11.136 6.750 -0.802 1.00 93.44 106 HIS A O 1
ATOM 882 N N . PRO A 1 107 ? -12.833 5.334 -0.371 1.00 92.69 107 PRO A N 1
ATOM 883 C CA . PRO A 1 107 ? -13.545 5.572 -1.635 1.00 92.69 107 PRO A CA 1
ATOM 884 C C . PRO A 1 107 ? -13.733 7.046 -2.014 1.00 92.69 107 PRO A C 1
ATOM 886 O O . PRO A 1 107 ? -13.553 7.424 -3.169 1.00 92.69 107 PRO A O 1
ATOM 889 N N . SER A 1 108 ? -14.009 7.916 -1.035 1.00 91.25 108 SER A N 1
ATOM 890 C CA . SER A 1 108 ? -14.186 9.364 -1.267 1.00 91.25 108 SER A CA 1
ATOM 891 C C . SER A 1 108 ? -12.922 10.101 -1.743 1.00 91.25 108 SER A C 1
ATOM 893 O O . SER A 1 108 ? -12.994 11.287 -2.085 1.00 91.25 108 SER A O 1
ATOM 895 N N . LEU A 1 109 ? -11.769 9.423 -1.739 1.00 92.31 109 LEU A N 1
ATOM 896 C CA . LEU A 1 109 ? -10.467 9.958 -2.128 1.00 92.31 109 LEU A CA 1
ATOM 897 C C . LEU A 1 109 ? -9.929 9.350 -3.427 1.00 92.31 109 LEU A C 1
ATOM 899 O O . LEU A 1 109 ? -8.904 9.831 -3.908 1.00 92.31 109 LEU A O 1
ATOM 903 N N . HIS A 1 110 ? -10.590 8.344 -4.016 1.00 94.00 110 HIS A N 1
ATOM 904 C CA . HIS A 1 110 ? -10.086 7.616 -5.191 1.00 94.00 110 HIS A CA 1
ATOM 905 C C . HIS A 1 110 ? -9.695 8.540 -6.346 1.00 94.00 110 HIS A C 1
ATOM 907 O O . HIS A 1 110 ? -8.580 8.446 -6.853 1.00 94.00 110 HIS A O 1
ATOM 913 N N . GLU A 1 111 ? -10.569 9.473 -6.724 1.00 93.75 111 GLU A N 1
ATOM 914 C CA . GLU A 1 111 ? -10.297 10.396 -7.832 1.00 93.75 111 GLU A CA 1
ATOM 915 C C . GLU A 1 111 ? -9.134 11.344 -7.523 1.00 93.75 111 GLU A C 1
ATOM 917 O O . GLU A 1 111 ? -8.186 11.445 -8.302 1.00 93.75 111 GLU A O 1
ATOM 922 N N . SER A 1 112 ? -9.127 11.966 -6.340 1.00 91.12 112 SER A N 1
ATOM 923 C CA . SER A 1 112 ? -8.004 12.813 -5.918 1.00 91.12 112 SER A CA 1
ATOM 924 C C . SER A 1 112 ? -6.685 12.042 -5.828 1.00 91.12 112 SER A C 1
ATOM 926 O O . SER A 1 112 ? -5.632 12.597 -6.140 1.00 91.12 112 SER A O 1
ATOM 928 N N . TYR A 1 113 ? -6.736 10.765 -5.438 1.00 92.00 113 TYR A N 1
ATOM 929 C CA . TYR A 1 113 ? -5.568 9.901 -5.326 1.00 92.00 113 TYR A CA 1
ATOM 930 C C . TYR A 1 113 ? -4.971 9.595 -6.701 1.00 92.00 113 TYR A C 1
ATOM 932 O O . TYR A 1 113 ? -3.779 9.810 -6.909 1.00 92.00 113 TYR A O 1
ATOM 940 N N . LYS A 1 114 ? -5.805 9.199 -7.674 1.00 92.06 114 LYS A N 1
ATOM 941 C CA . LYS A 1 114 ? -5.380 8.988 -9.068 1.00 92.06 114 LYS A CA 1
ATOM 942 C C . LYS A 1 114 ? -4.768 10.251 -9.669 1.00 92.06 114 LYS A C 1
ATOM 944 O O . LYS A 1 114 ? -3.708 10.178 -10.282 1.00 92.06 114 LYS A O 1
ATOM 949 N N . ILE A 1 115 ? -5.408 11.410 -9.477 1.00 90.44 115 ILE A N 1
ATOM 950 C CA . ILE A 1 115 ? -4.904 12.697 -9.984 1.00 90.44 115 ILE A CA 1
ATOM 951 C C . ILE A 1 115 ? -3.525 12.999 -9.387 1.00 90.44 115 ILE A C 1
ATOM 953 O O . ILE A 1 115 ? -2.596 13.325 -10.124 1.00 90.44 115 ILE A O 1
ATOM 957 N N . LYS A 1 116 ? -3.365 12.849 -8.067 1.00 88.50 116 LYS A N 1
ATOM 958 C CA . LYS A 1 116 ? -2.081 13.057 -7.384 1.00 88.50 116 LYS A CA 1
ATOM 959 C C . LYS A 1 116 ? -1.007 12.088 -7.890 1.00 88.50 116 LYS A C 1
ATOM 961 O O . LYS A 1 116 ? 0.095 12.529 -8.202 1.00 88.50 116 LYS A O 1
ATOM 966 N N . ALA A 1 117 ? -1.332 10.800 -8.011 1.00 88.25 117 ALA A N 1
ATOM 967 C CA . ALA A 1 117 ? -0.414 9.772 -8.496 1.00 88.25 117 ALA A CA 1
ATOM 968 C C . ALA A 1 117 ? 0.040 10.051 -9.936 1.00 88.25 117 ALA A C 1
ATOM 970 O O . ALA A 1 117 ? 1.239 10.078 -10.205 1.00 88.25 117 ALA A O 1
ATOM 971 N N . ASN A 1 118 ? -0.900 10.359 -10.832 1.00 86.75 118 ASN A N 1
ATOM 972 C CA . ASN A 1 118 ? -0.610 10.690 -12.228 1.00 86.75 118 ASN A CA 1
ATOM 973 C C . ASN A 1 118 ? 0.194 11.975 -12.377 1.00 86.75 118 ASN A C 1
ATOM 975 O O . ASN A 1 118 ? 0.992 12.087 -13.300 1.00 86.75 118 ASN A O 1
ATOM 979 N N . ASN A 1 119 ? -0.007 12.945 -11.486 1.00 83.88 119 ASN A N 1
ATOM 980 C CA . ASN A 1 119 ? 0.746 14.190 -11.514 1.00 83.88 119 ASN A CA 1
ATOM 981 C C . ASN A 1 119 ? 2.139 14.069 -10.893 1.00 83.88 119 ASN A C 1
ATOM 983 O O . ASN A 1 119 ? 2.981 14.911 -11.208 1.00 83.88 119 ASN A O 1
ATOM 987 N N . SER A 1 120 ? 2.383 13.046 -10.072 1.00 79.69 120 SER A N 1
ATOM 988 C CA . SER A 1 120 ? 3.674 12.802 -9.431 1.00 79.69 120 SER A CA 1
ATOM 989 C C . SER A 1 120 ? 4.735 12.312 -10.416 1.00 79.69 120 SER A C 1
ATOM 991 O O . SER A 1 120 ? 4.438 11.605 -11.382 1.00 79.69 120 SER A O 1
ATOM 993 N N . ASP A 1 121 ? 5.996 12.616 -10.118 1.00 75.75 121 ASP A N 1
ATOM 994 C CA . ASP A 1 121 ? 7.136 12.150 -10.915 1.00 75.75 121 ASP A CA 1
ATOM 995 C C . ASP A 1 121 ? 7.300 10.620 -10.879 1.00 75.75 121 ASP A C 1
ATOM 997 O O . ASP A 1 121 ? 7.964 10.060 -11.748 1.00 75.75 121 ASP A O 1
ATOM 1001 N N . LEU A 1 122 ? 6.650 9.930 -9.928 1.00 72.88 122 LEU A N 1
ATOM 1002 C CA . LEU A 1 122 ? 6.684 8.468 -9.784 1.00 72.88 122 LEU A CA 1
ATOM 1003 C C . LEU A 1 122 ? 6.162 7.749 -11.034 1.00 72.88 122 LEU A C 1
ATOM 1005 O O . LEU A 1 122 ? 6.727 6.741 -11.443 1.00 72.88 122 LEU A O 1
ATOM 1009 N N . TYR A 1 123 ? 5.090 8.263 -11.642 1.00 67.25 123 TYR A N 1
ATOM 1010 C CA . TYR A 1 123 ? 4.410 7.606 -12.765 1.00 67.25 123 TYR A CA 1
ATOM 1011 C C . TYR A 1 123 ? 4.800 8.165 -14.136 1.00 67.25 123 TYR A C 1
ATOM 1013 O O . TYR A 1 123 ? 4.369 7.620 -15.152 1.00 67.25 123 TYR A O 1
ATOM 1021 N N . LYS A 1 124 ? 5.599 9.239 -14.197 1.00 61.72 124 LYS A N 1
ATOM 1022 C CA . LYS A 1 124 ? 5.796 9.977 -15.449 1.00 61.72 124 LYS A CA 1
ATOM 1023 C C . LYS A 1 124 ? 7.044 9.599 -16.257 1.00 61.72 124 LYS A C 1
ATOM 1025 O O . LYS A 1 124 ? 7.011 9.816 -17.462 1.00 61.72 124 LYS A O 1
ATOM 1030 N N . PHE A 1 125 ? 8.117 9.043 -15.674 1.00 57.19 125 PHE A N 1
ATOM 1031 C CA . PHE A 1 125 ? 9.423 9.088 -16.371 1.00 57.19 125 PHE A CA 1
ATOM 1032 C C . PHE A 1 125 ? 10.388 7.903 -16.197 1.00 57.19 125 PHE A C 1
ATOM 1034 O O . PHE A 1 125 ? 11.549 8.023 -16.582 1.00 57.19 125 PHE A O 1
ATOM 1041 N N . TYR A 1 126 ? 9.966 6.751 -15.672 1.00 63.25 126 TYR A N 1
ATOM 1042 C CA . TYR A 1 126 ? 10.903 5.640 -15.448 1.00 63.25 126 TYR A CA 1
ATOM 1043 C C . TYR A 1 126 ? 10.785 4.540 -16.509 1.00 63.25 126 TYR A C 1
ATOM 1045 O O . TYR A 1 126 ? 9.761 3.869 -16.617 1.00 63.25 126 TYR A O 1
ATOM 1053 N N . GLU A 1 127 ? 11.865 4.333 -17.272 1.00 71.25 127 GLU A N 1
ATOM 1054 C CA . GLU A 1 127 ? 12.008 3.201 -18.203 1.00 71.25 127 GLU A CA 1
ATOM 1055 C C . GLU A 1 127 ? 12.072 1.852 -17.464 1.00 71.25 127 GLU A C 1
ATOM 1057 O O . GLU A 1 127 ? 11.634 0.824 -17.986 1.00 71.25 127 GLU A O 1
ATOM 1062 N N . GLU A 1 128 ? 12.599 1.858 -16.234 1.00 83.12 128 GLU A N 1
ATOM 1063 C CA . GLU A 1 128 ? 12.750 0.689 -15.367 1.00 83.12 128 GLU A CA 1
ATOM 1064 C C . GLU A 1 128 ? 11.795 0.779 -14.169 1.00 83.12 128 GLU A C 1
ATOM 1066 O O . GLU A 1 128 ? 11.772 1.780 -13.450 1.00 83.12 128 GLU A O 1
ATOM 1071 N N . LYS A 1 129 ? 11.016 -0.284 -13.922 1.00 85.62 129 LYS A N 1
ATOM 1072 C CA . LYS A 1 129 ? 10.146 -0.352 -12.742 1.00 85.62 129 LYS A CA 1
ATOM 1073 C C . LYS A 1 129 ? 10.963 -0.637 -11.475 1.00 85.62 129 LYS A C 1
ATOM 1075 O O . LYS A 1 129 ? 11.770 -1.573 -11.478 1.00 85.62 129 LYS A O 1
ATOM 1080 N N . PRO A 1 130 ? 10.719 0.084 -10.370 1.00 89.88 130 PRO A N 1
ATOM 1081 C CA . PRO A 1 130 ? 11.339 -0.222 -9.087 1.00 89.88 130 PRO A CA 1
ATOM 1082 C C . PRO A 1 130 ? 10.949 -1.625 -8.613 1.00 89.88 130 PRO A C 1
ATOM 1084 O O . PRO A 1 130 ? 9.800 -2.052 -8.709 1.00 89.88 130 PRO A O 1
ATOM 1087 N N . THR A 1 131 ? 11.931 -2.352 -8.083 1.00 92.38 131 THR A N 1
ATOM 1088 C CA . THR A 1 131 ? 11.721 -3.662 -7.456 1.00 92.38 131 THR A CA 1
ATOM 1089 C C . THR A 1 131 ? 11.960 -3.534 -5.961 1.00 92.38 131 THR A C 1
ATOM 1091 O O . THR A 1 131 ? 13.088 -3.273 -5.536 1.00 92.38 131 THR A O 1
ATOM 1094 N N . ILE A 1 132 ? 10.911 -3.734 -5.168 1.00 94.69 132 ILE A N 1
ATOM 1095 C CA . ILE A 1 132 ? 10.982 -3.718 -3.705 1.00 94.69 132 ILE A CA 1
ATOM 1096 C C . ILE A 1 132 ? 11.420 -5.099 -3.217 1.00 94.69 132 ILE A C 1
ATOM 1098 O O . ILE A 1 132 ? 10.805 -6.109 -3.560 1.00 94.69 132 ILE A O 1
ATOM 1102 N N . VAL A 1 133 ? 12.493 -5.147 -2.428 1.00 95.06 133 VAL A N 1
ATOM 1103 C CA . VAL A 1 133 ? 13.005 -6.397 -1.841 1.00 95.06 133 VAL A CA 1
ATOM 1104 C C . VAL A 1 133 ? 12.443 -6.642 -0.449 1.00 95.06 133 VAL A C 1
ATOM 1106 O O . VAL A 1 133 ? 12.265 -7.789 -0.052 1.00 95.06 133 VAL A O 1
ATOM 1109 N N . GLU A 1 134 ? 12.144 -5.572 0.283 1.00 94.69 134 GLU A N 1
ATOM 1110 C CA . GLU A 1 134 ? 11.720 -5.655 1.672 1.00 94.69 134 GLU A CA 1
ATOM 1111 C C . GLU A 1 134 ? 10.876 -4.436 2.043 1.00 94.69 134 GLU A C 1
ATOM 1113 O O . GLU A 1 134 ? 11.150 -3.314 1.607 1.00 94.69 134 GLU A O 1
ATOM 1118 N N . VAL A 1 135 ? 9.859 -4.677 2.866 1.00 95.31 135 VAL A N 1
ATOM 1119 C CA . VAL A 1 135 ? 9.094 -3.641 3.555 1.00 95.31 135 VAL A CA 1
ATOM 1120 C C . VAL A 1 135 ? 9.047 -3.985 5.035 1.00 95.31 135 VAL A C 1
ATOM 1122 O O . VAL A 1 135 ? 8.850 -5.145 5.402 1.00 95.31 135 VAL A O 1
ATOM 1125 N N . SER A 1 136 ? 9.238 -2.976 5.871 1.00 92.31 136 SER A N 1
ATOM 1126 C CA . SER A 1 136 ? 9.055 -3.069 7.318 1.00 92.31 136 SER A CA 1
ATOM 1127 C C . SER A 1 136 ? 8.211 -1.898 7.780 1.00 92.31 136 SER A C 1
ATOM 1129 O O . SER A 1 136 ? 8.209 -0.844 7.144 1.00 92.31 136 SER A O 1
ATOM 1131 N N . SER A 1 137 ? 7.472 -2.071 8.867 1.00 94.00 137 SER A N 1
ATOM 1132 C CA . SER A 1 137 ? 6.528 -1.063 9.327 1.00 94.00 137 SER A CA 1
ATOM 1133 C C . SER A 1 137 ? 6.524 -0.919 10.841 1.00 94.00 137 SER A C 1
ATOM 1135 O O . SER A 1 137 ? 6.751 -1.877 11.580 1.00 94.00 137 SER A O 1
ATOM 1137 N N . LYS A 1 138 ? 6.264 0.305 11.297 1.00 92.88 138 LYS A N 1
ATOM 1138 C CA . LYS A 1 138 ? 6.030 0.659 12.696 1.00 92.88 138 LYS A CA 1
ATOM 1139 C C . LYS A 1 138 ? 4.674 1.337 12.795 1.00 92.88 138 LYS A C 1
ATOM 1141 O O . LYS A 1 138 ? 4.371 2.209 11.985 1.00 92.88 138 LYS A O 1
ATOM 1146 N N . ILE A 1 139 ? 3.874 0.938 13.775 1.00 92.00 139 ILE A N 1
ATOM 1147 C CA . ILE A 1 139 ? 2.531 1.476 13.988 1.00 92.00 139 ILE A CA 1
ATOM 1148 C C . ILE A 1 139 ? 2.475 2.300 15.271 1.00 92.00 139 ILE A C 1
ATOM 1150 O O . ILE A 1 139 ? 3.078 1.947 16.283 1.00 92.00 139 ILE A O 1
ATOM 1154 N N . SER A 1 140 ? 1.727 3.394 15.224 1.00 87.31 140 SER A N 1
ATOM 1155 C CA . SER A 1 140 ? 1.321 4.172 16.385 1.00 87.31 140 SER A CA 1
ATOM 1156 C C . SER A 1 140 ? -0.167 4.518 16.278 1.00 87.31 140 SER A C 1
ATOM 1158 O O . SER A 1 140 ? -0.736 4.634 15.190 1.00 87.31 140 SER A O 1
ATOM 1160 N N . LYS A 1 141 ? -0.840 4.644 17.425 1.00 80.88 141 LYS A N 1
ATOM 1161 C CA . LYS A 1 141 ? -2.225 5.133 17.480 1.00 80.88 141 LYS A CA 1
ATOM 1162 C C . LYS A 1 141 ? -2.217 6.653 17.463 1.00 80.88 141 LYS A C 1
ATOM 1164 O O . LYS A 1 141 ? -1.438 7.265 18.191 1.00 80.88 141 LYS A O 1
ATOM 1169 N N . LYS A 1 142 ? -3.094 7.256 16.661 1.00 75.06 142 LYS A N 1
ATOM 1170 C CA . LYS A 1 142 ? -3.200 8.714 16.549 1.00 75.06 142 LYS A CA 1
ATOM 1171 C C . LYS A 1 142 ? -4.618 9.122 16.173 1.00 75.06 142 LYS A C 1
ATOM 1173 O O . LYS A 1 142 ? -5.315 8.394 15.466 1.00 75.06 142 LYS A O 1
ATOM 1178 N N . GLU A 1 143 ? -5.039 10.299 16.616 1.00 66.75 143 GLU A N 1
ATOM 1179 C CA . GLU A 1 143 ? -6.240 10.929 16.072 1.00 66.75 143 GLU A CA 1
ATOM 1180 C C . GLU A 1 143 ? -5.965 11.383 14.639 1.00 66.75 143 GLU A C 1
ATOM 1182 O O . GLU A 1 143 ? -4.979 12.074 14.361 1.00 66.75 143 GLU A O 1
ATOM 1187 N N . VAL A 1 144 ? -6.821 10.962 13.709 1.00 65.69 144 VAL A N 1
ATOM 1188 C CA . VAL A 1 144 ? -6.674 11.305 12.298 1.00 65.69 144 VAL A CA 1
ATOM 1189 C C . VAL A 1 144 ? -7.648 12.424 11.966 1.00 65.69 144 VAL A C 1
ATOM 1191 O O . VAL A 1 144 ? -8.864 12.242 11.985 1.00 65.69 144 VAL A O 1
ATOM 1194 N N . GLN A 1 145 ? -7.095 13.585 11.620 1.00 58.12 145 GLN A N 1
ATOM 1195 C CA . GLN A 1 145 ? -7.855 14.728 11.131 1.00 58.12 145 GLN A CA 1
ATOM 1196 C C . GLN A 1 1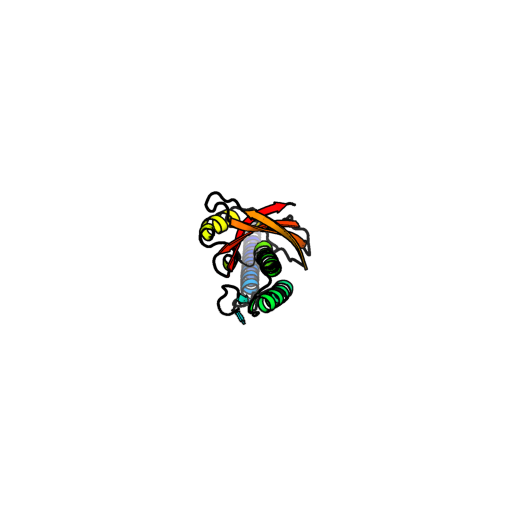45 ? -7.608 14.905 9.633 1.00 58.12 145 GLN A C 1
ATOM 1198 O O . GLN A 1 145 ? -6.474 15.075 9.179 1.00 58.12 145 GLN A O 1
ATOM 1203 N N . THR A 1 146 ? -8.679 14.889 8.846 1.00 59.66 146 THR A N 1
ATOM 1204 C CA . THR A 1 146 ? -8.644 15.254 7.428 1.00 59.66 146 THR A CA 1
ATOM 1205 C C . THR A 1 146 ? -9.683 16.334 7.145 1.00 59.66 146 THR A C 1
ATOM 1207 O O . THR A 1 146 ? -10.694 16.435 7.836 1.00 59.66 146 THR A O 1
ATOM 1210 N N . ASN A 1 147 ? -9.486 17.121 6.083 1.00 56.78 147 ASN A N 1
ATOM 1211 C CA . ASN A 1 147 ? -10.417 18.196 5.708 1.00 56.78 147 ASN A CA 1
ATOM 1212 C C . ASN A 1 147 ? -11.857 17.700 5.450 1.00 56.78 147 ASN A C 1
ATOM 1214 O O . ASN A 1 147 ? -12.786 18.501 5.489 1.00 56.78 147 ASN A O 1
ATOM 1218 N N . LYS A 1 148 ? -12.043 16.398 5.174 1.00 58.53 148 LYS A N 1
ATOM 1219 C CA . LYS A 1 148 ? -13.348 15.762 4.922 1.00 58.53 148 LYS A CA 1
ATOM 1220 C C . LYS A 1 148 ? -13.847 14.871 6.072 1.00 58.53 148 LYS A C 1
ATOM 1222 O O . LYS A 1 148 ? -15.031 14.561 6.094 1.00 58.53 148 LYS A O 1
ATOM 1227 N N . LEU A 1 149 ? -12.980 14.439 6.991 1.00 60.50 149 LEU A N 1
ATOM 1228 C CA . LEU A 1 149 ? -13.292 13.511 8.088 1.00 60.50 149 LEU A CA 1
ATOM 1229 C C . LEU A 1 149 ? -12.591 14.004 9.361 1.00 60.50 149 LEU A C 1
ATOM 1231 O O . LEU A 1 149 ? -11.359 14.056 9.386 1.00 60.50 149 LEU A O 1
ATOM 1235 N N . LYS A 1 150 ? -13.367 14.384 10.381 1.00 55.12 150 LYS A N 1
ATOM 1236 C CA . LYS A 1 150 ? -12.871 14.895 11.669 1.00 55.12 150 LYS A CA 1
ATOM 1237 C C . LYS A 1 150 ? -13.017 13.837 12.765 1.00 55.12 150 LYS A C 1
ATOM 1239 O O . LYS A 1 150 ? -13.971 13.066 12.731 1.00 55.12 150 LYS A O 1
ATOM 1244 N N . ASP A 1 151 ? -12.069 13.832 13.700 1.00 52.69 151 ASP A N 1
ATOM 1245 C CA . ASP A 1 151 ? -12.106 13.118 14.986 1.00 52.69 151 ASP A CA 1
ATOM 1246 C C . ASP A 1 151 ? -12.411 11.616 14.899 1.00 52.69 151 ASP A C 1
ATOM 1248 O O . ASP A 1 151 ? -13.167 11.050 15.689 1.00 52.69 151 ASP A O 1
ATOM 1252 N N . LEU A 1 152 ? -11.792 10.941 13.926 1.00 65.25 152 LEU A N 1
ATOM 1253 C CA . LEU A 1 152 ? -11.832 9.486 13.835 1.00 65.25 152 LEU A CA 1
ATOM 1254 C C . LEU A 1 152 ? -10.579 8.894 14.481 1.00 65.25 152 LEU A C 1
ATOM 1256 O O . LEU A 1 152 ? -9.448 9.231 14.115 1.00 65.25 152 LEU A O 1
ATOM 1260 N N . SER A 1 153 ? -10.788 7.971 15.422 1.00 66.56 153 SER A N 1
ATOM 1261 C CA . SER A 1 153 ? -9.708 7.116 15.922 1.00 66.56 153 SER A CA 1
ATOM 1262 C C . SER A 1 153 ? -9.070 6.364 14.750 1.00 66.56 153 SER A C 1
ATOM 1264 O O . SER A 1 153 ? -9.760 5.709 13.961 1.00 66.56 153 SER A O 1
ATOM 1266 N N . GLY A 1 154 ? -7.754 6.502 14.606 1.00 85.00 154 GLY A N 1
ATOM 1267 C CA . GLY A 1 154 ? -7.021 5.952 13.479 1.00 85.00 154 GLY A CA 1
ATOM 1268 C C . GLY A 1 154 ? -5.630 5.462 13.853 1.00 85.00 154 GLY A C 1
ATOM 1269 O O . GLY A 1 154 ? -5.222 5.436 15.018 1.00 85.00 154 GLY A O 1
ATOM 1270 N N . TYR A 1 155 ? -4.914 5.036 12.824 1.00 90.56 155 TYR A N 1
ATOM 1271 C CA . TYR A 1 155 ? -3.571 4.488 12.920 1.00 90.56 155 TYR A CA 1
ATOM 1272 C C . TYR A 1 155 ? -2.630 5.337 12.079 1.00 90.56 155 TYR A C 1
ATOM 1274 O O . TYR A 1 155 ? -2.972 5.740 10.967 1.00 90.56 155 TYR A O 1
ATOM 1282 N N . GLU A 1 156 ? -1.436 5.583 12.596 1.00 92.62 156 GLU A N 1
ATOM 1283 C CA . GLU A 1 156 ? -0.317 6.098 11.823 1.00 92.62 156 GLU A CA 1
ATOM 1284 C C . GLU A 1 156 ? 0.675 4.950 11.633 1.00 92.62 156 GLU A C 1
ATOM 1286 O O . GLU A 1 156 ? 1.110 4.320 12.596 1.00 92.62 156 GLU A O 1
ATOM 1291 N N . VAL A 1 157 ? 0.978 4.618 10.379 1.00 94.94 157 VAL A N 1
ATOM 1292 C CA . VAL A 1 157 ? 1.893 3.523 10.042 1.00 94.94 157 VAL A CA 1
ATOM 1293 C C . VAL A 1 157 ? 3.044 4.084 9.228 1.00 94.94 157 VAL A C 1
ATOM 1295 O O . VAL A 1 157 ? 2.856 4.543 8.102 1.00 94.94 157 VAL A O 1
ATOM 1298 N N . GLU A 1 158 ? 4.244 4.029 9.795 1.00 96.56 158 GLU A N 1
ATOM 1299 C CA . GLU A 1 158 ? 5.490 4.339 9.104 1.00 96.56 158 GLU A CA 1
ATOM 1300 C C . GLU A 1 158 ? 6.012 3.070 8.433 1.00 96.56 158 GLU A C 1
ATOM 1302 O O . GLU A 1 158 ? 6.380 2.113 9.110 1.00 96.56 158 GLU A O 1
ATOM 1307 N N . VAL A 1 159 ? 6.060 3.062 7.104 1.00 96.94 159 VAL A N 1
ATOM 1308 C CA . VAL A 1 159 ? 6.592 1.974 6.281 1.00 96.94 159 VAL A CA 1
ATOM 1309 C C . VAL A 1 159 ? 7.955 2.383 5.731 1.00 96.94 159 VAL A C 1
ATOM 1311 O O . VAL A 1 159 ? 8.090 3.416 5.079 1.00 96.94 159 VAL A O 1
ATOM 1314 N N . THR A 1 160 ? 8.965 1.555 5.973 1.00 97.31 160 THR A N 1
ATOM 1315 C CA . THR A 1 160 ? 10.305 1.666 5.387 1.00 97.31 160 THR A CA 1
ATOM 1316 C C . THR A 1 160 ? 10.435 0.683 4.228 1.00 97.31 160 THR A C 1
ATOM 1318 O O . THR A 1 160 ? 10.082 -0.492 4.359 1.00 97.31 160 THR A O 1
ATOM 1321 N N . ILE A 1 161 ? 10.950 1.164 3.099 1.00 96.44 161 ILE A N 1
ATOM 1322 C CA . ILE A 1 161 ? 11.039 0.450 1.827 1.00 96.44 161 ILE A CA 1
ATOM 1323 C C . ILE A 1 161 ? 12.504 0.251 1.468 1.00 96.44 161 ILE A C 1
ATOM 1325 O O . ILE A 1 161 ? 13.286 1.200 1.424 1.00 96.44 161 ILE A O 1
ATOM 1329 N N . LYS A 1 162 ? 12.862 -0.987 1.139 1.00 96.19 162 LYS A N 1
ATOM 1330 C CA . LYS A 1 162 ? 14.167 -1.318 0.579 1.00 96.19 162 LYS A CA 1
ATOM 1331 C C . LYS A 1 162 ? 13.997 -1.736 -0.872 1.00 96.19 162 LYS A C 1
ATOM 1333 O O . LYS A 1 162 ? 13.297 -2.707 -1.173 1.00 96.19 162 LYS A O 1
ATOM 1338 N N . TYR A 1 163 ? 14.661 -1.020 -1.769 1.00 94.31 163 TYR A N 1
ATOM 1339 C CA . TYR A 1 163 ? 14.672 -1.331 -3.194 1.00 94.31 163 TYR A CA 1
ATOM 1340 C C . TYR A 1 163 ? 15.896 -2.164 -3.564 1.00 94.31 163 TYR A C 1
ATOM 1342 O O . TYR A 1 163 ? 16.943 -2.090 -2.923 1.00 94.31 163 TYR A O 1
ATOM 1350 N N . LYS A 1 164 ? 15.772 -2.947 -4.637 1.00 93.94 164 LYS A N 1
ATOM 1351 C CA . LYS A 1 164 ? 16.897 -3.680 -5.232 1.00 93.94 164 LYS A CA 1
ATOM 1352 C C . LYS A 1 164 ? 17.955 -2.736 -5.815 1.00 93.94 164 LYS A C 1
ATOM 1354 O O . LYS A 1 164 ? 19.139 -3.053 -5.800 1.00 93.94 164 LYS A O 1
ATOM 1359 N N . LYS A 1 165 ? 17.507 -1.609 -6.364 1.00 91.81 165 LYS A N 1
ATOM 1360 C CA . LYS A 1 165 ? 18.316 -0.576 -7.008 1.00 91.81 165 LYS A CA 1
ATOM 1361 C C . LYS A 1 165 ? 17.718 0.778 -6.654 1.00 91.81 165 LYS A C 1
ATOM 1363 O O . LYS A 1 165 ? 16.494 0.912 -6.662 1.00 91.81 165 LYS A O 1
ATOM 1368 N N . ASP A 1 166 ? 18.572 1.747 -6.351 1.00 90.62 166 ASP A N 1
ATOM 1369 C CA . ASP A 1 166 ? 18.129 3.118 -6.130 1.00 90.62 166 ASP A CA 1
ATOM 1370 C C . ASP A 1 166 ? 17.762 3.765 -7.472 1.00 90.62 166 ASP A C 1
ATOM 1372 O O . ASP A 1 166 ? 18.585 3.863 -8.384 1.00 90.62 166 ASP A O 1
ATOM 1376 N N . LEU A 1 167 ? 16.492 4.144 -7.591 1.00 88.31 167 LEU A N 1
ATOM 1377 C CA . LEU A 1 167 ? 15.917 4.843 -8.738 1.00 88.31 167 LEU A CA 1
ATOM 1378 C C . LEU A 1 167 ? 15.320 6.200 -8.314 1.00 88.31 167 LEU A C 1
ATOM 1380 O O . LEU A 1 167 ? 14.524 6.772 -9.049 1.00 88.31 167 LEU A O 1
ATOM 1384 N N . GLY A 1 168 ? 15.651 6.702 -7.117 1.00 87.25 168 GLY A N 1
ATOM 1385 C CA . GLY A 1 168 ? 15.165 7.986 -6.602 1.00 87.25 168 GLY A CA 1
ATOM 1386 C C . GLY A 1 168 ? 13.754 7.964 -5.999 1.00 87.25 168 GLY A C 1
ATOM 1387 O O . GLY A 1 168 ? 13.171 9.032 -5.771 1.00 87.25 168 GLY A O 1
ATOM 1388 N N . TYR A 1 169 ? 13.208 6.772 -5.735 1.00 89.06 169 TYR A N 1
ATOM 1389 C CA . TYR A 1 169 ? 11.899 6.576 -5.104 1.00 89.06 169 TYR A CA 1
ATOM 1390 C C . TYR A 1 169 ? 11.973 6.787 -3.583 1.00 89.06 169 TYR A C 1
ATOM 1392 O O . TYR A 1 169 ? 13.025 6.560 -2.987 1.00 89.06 169 TYR A O 1
ATOM 1400 N N . PRO A 1 170 ? 10.868 7.189 -2.926 1.00 91.62 170 PRO A N 1
ATOM 1401 C CA . PRO A 1 170 ? 10.830 7.337 -1.473 1.00 91.62 170 PRO A CA 1
ATOM 1402 C C . PRO A 1 170 ? 11.220 6.049 -0.749 1.00 91.62 170 PRO A C 1
ATOM 1404 O O . PRO A 1 170 ? 10.706 4.977 -1.077 1.00 91.62 170 PRO A O 1
ATOM 1407 N N . THR A 1 171 ? 12.086 6.160 0.257 1.00 94.44 1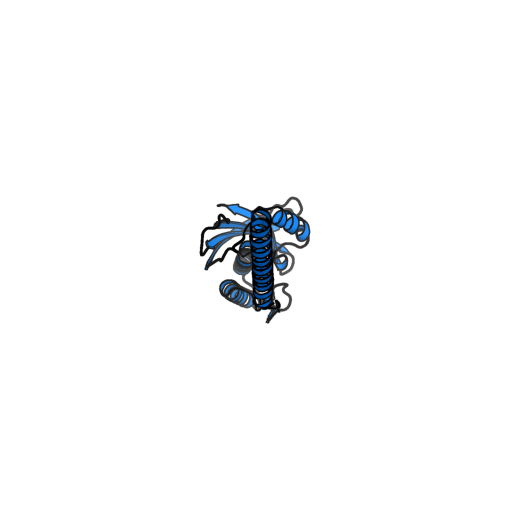71 THR A N 1
ATOM 1408 C CA . THR A 1 171 ? 12.508 5.037 1.110 1.00 94.44 171 THR A CA 1
ATOM 1409 C C . THR A 1 171 ? 11.639 4.903 2.358 1.00 94.44 171 THR A C 1
ATOM 1411 O O . THR A 1 171 ? 11.644 3.859 3.010 1.00 94.44 171 THR A O 1
ATOM 1414 N N . LYS A 1 172 ? 10.844 5.931 2.679 1.00 95.88 172 LYS A N 1
ATOM 1415 C CA . LYS A 1 172 ? 9.919 5.929 3.809 1.00 95.88 172 LYS A CA 1
ATOM 1416 C C . LYS A 1 172 ? 8.585 6.573 3.445 1.00 95.88 172 LYS A C 1
ATOM 1418 O O . LYS A 1 172 ? 8.532 7.616 2.790 1.00 95.88 172 LYS A O 1
ATOM 1423 N N . VAL A 1 173 ? 7.500 5.963 3.911 1.00 95.12 173 VAL A N 1
ATOM 1424 C CA . VAL A 1 173 ? 6.129 6.433 3.698 1.00 95.12 173 VAL A CA 1
ATOM 1425 C C . VAL A 1 173 ? 5.349 6.324 4.996 1.00 95.12 173 VAL A C 1
ATOM 1427 O O . VAL A 1 173 ? 5.323 5.274 5.625 1.00 95.12 173 VAL A O 1
ATOM 1430 N N . ILE A 1 174 ? 4.703 7.408 5.395 1.00 94.88 174 ILE A N 1
ATOM 1431 C CA . ILE A 1 174 ? 3.865 7.481 6.586 1.00 94.88 174 ILE A CA 1
ATOM 1432 C C . ILE A 1 174 ? 2.415 7.547 6.126 1.00 94.88 174 ILE A C 1
ATOM 1434 O O . ILE A 1 174 ? 2.025 8.487 5.430 1.00 94.88 174 ILE A O 1
ATOM 1438 N N . TYR A 1 175 ? 1.617 6.564 6.523 1.00 94.56 175 TYR A N 1
ATOM 1439 C CA . TYR A 1 175 ? 0.192 6.496 6.224 1.00 94.56 175 TYR A CA 1
ATOM 1440 C C . TYR A 1 175 ? -0.637 6.862 7.441 1.00 94.56 175 TYR A C 1
ATOM 1442 O O . TYR A 1 175 ? -0.333 6.442 8.552 1.00 94.56 175 TYR A O 1
ATOM 1450 N N . GLN A 1 176 ? -1.730 7.580 7.208 1.00 92.94 176 GLN A N 1
ATOM 1451 C CA . GLN A 1 176 ? -2.812 7.726 8.173 1.00 92.94 176 GLN A CA 1
ATOM 1452 C C . GLN A 1 176 ? -3.989 6.885 7.702 1.00 92.94 176 GLN A C 1
ATOM 1454 O O . GLN A 1 176 ? -4.462 7.047 6.570 1.00 92.94 176 GLN A O 1
ATOM 1459 N N . LEU A 1 177 ? -4.443 5.987 8.572 1.00 93.06 177 LEU A N 1
ATOM 1460 C CA . LEU A 1 177 ? -5.518 5.051 8.301 1.00 93.06 177 LEU A CA 1
ATOM 1461 C C . LEU A 1 177 ? -6.666 5.244 9.284 1.00 93.06 177 LEU A C 1
ATOM 1463 O O . LEU A 1 177 ? -6.448 5.523 10.460 1.00 93.06 177 LEU A O 1
ATOM 1467 N N . ILE A 1 178 ? -7.888 5.037 8.810 1.00 91.31 178 ILE A N 1
ATOM 1468 C CA . ILE A 1 178 ? -9.097 5.070 9.632 1.00 91.31 178 ILE A CA 1
ATOM 1469 C C . ILE A 1 178 ? -9.874 3.771 9.480 1.00 91.31 178 ILE A C 1
ATOM 1471 O O . ILE A 1 178 ? -9.833 3.118 8.433 1.00 91.31 178 ILE A O 1
ATOM 1475 N N . LYS A 1 179 ? -10.631 3.430 10.521 1.00 88.19 179 LYS A N 1
ATOM 1476 C CA . LYS A 1 179 ? -11.647 2.385 10.443 1.00 88.19 179 LYS A CA 1
ATOM 1477 C C . LYS A 1 179 ? -12.923 2.968 9.828 1.00 88.19 179 LYS A C 1
ATOM 1479 O O . LYS A 1 179 ? -13.420 3.989 10.294 1.00 88.19 179 LYS A O 1
ATOM 1484 N N . SER A 1 180 ? -13.469 2.297 8.821 1.00 85.06 180 SER A N 1
ATOM 1485 C CA . SER A 1 180 ? -14.802 2.561 8.276 1.00 85.06 180 SER A CA 1
ATOM 1486 C C . SER A 1 180 ? -15.523 1.228 8.121 1.00 85.06 180 SER A C 1
ATOM 1488 O O . SER A 1 180 ? -15.092 0.370 7.349 1.00 85.06 180 SER A O 1
ATOM 1490 N N . ASN A 1 181 ? -16.588 1.025 8.902 1.00 84.19 181 ASN A N 1
ATOM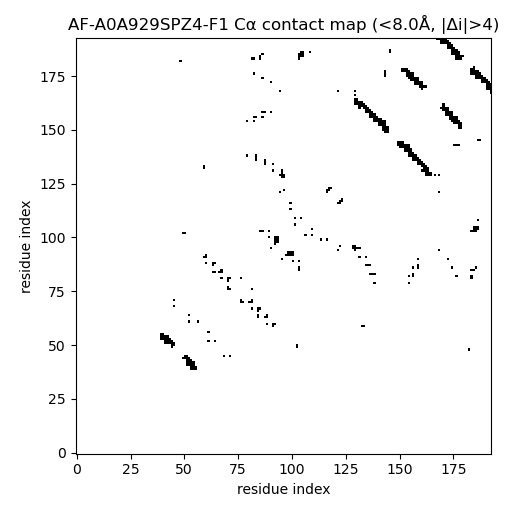 1491 C CA . ASN A 1 181 ? -17.200 -0.293 9.111 1.00 84.19 181 ASN A CA 1
ATOM 1492 C C . ASN A 1 181 ? -16.133 -1.318 9.531 1.00 84.19 181 ASN A C 1
ATOM 1494 O O . ASN A 1 181 ? -15.319 -1.005 10.390 1.00 84.19 181 ASN A O 1
ATOM 1498 N N . ASP A 1 182 ? -16.090 -2.510 8.941 1.00 85.81 182 ASP A N 1
ATOM 1499 C CA . ASP A 1 182 ? -15.088 -3.539 9.262 1.00 85.81 182 ASP A CA 1
ATOM 1500 C C . ASP A 1 182 ? -13.789 -3.427 8.446 1.00 85.81 182 ASP A C 1
ATOM 1502 O O . ASP A 1 182 ? -12.933 -4.309 8.512 1.00 85.81 182 ASP A O 1
ATOM 1506 N N . LEU A 1 183 ? -13.621 -2.331 7.699 1.00 90.88 183 LEU A N 1
ATOM 1507 C CA . LEU A 1 183 ? -12.475 -2.097 6.826 1.00 90.88 183 LEU A CA 1
ATOM 1508 C C . LEU A 1 183 ? -11.566 -0.999 7.375 1.00 90.88 183 LEU A C 1
ATOM 1510 O O . LEU A 1 183 ? -12.010 -0.048 8.025 1.00 90.88 183 LEU A O 1
ATOM 1514 N N . ILE A 1 184 ? -10.275 -1.130 7.081 1.00 93.06 184 ILE A N 1
ATOM 1515 C CA . ILE A 1 184 ? -9.273 -0.099 7.341 1.00 93.06 184 ILE A CA 1
ATOM 1516 C C . ILE A 1 184 ? -8.844 0.511 6.011 1.00 93.06 184 ILE A C 1
ATOM 1518 O O . ILE A 1 184 ? -8.458 -0.202 5.083 1.00 93.06 184 ILE A O 1
ATOM 1522 N N . TYR A 1 185 ? -8.907 1.839 5.943 1.00 94.38 185 TYR A N 1
ATOM 1523 C CA . TYR A 1 185 ? -8.593 2.611 4.748 1.00 94.38 185 TYR A CA 1
ATOM 1524 C C . TYR A 1 185 ? -7.519 3.648 5.011 1.00 94.38 185 TYR A C 1
ATOM 1526 O O . TYR A 1 185 ? -7.542 4.331 6.031 1.00 94.38 185 TYR A O 1
ATOM 1534 N N . ILE A 1 186 ? -6.647 3.833 4.029 1.00 94.56 186 ILE A N 1
ATOM 1535 C CA . ILE A 1 186 ? -5.704 4.941 3.955 1.00 94.56 186 ILE A CA 1
ATOM 1536 C C . ILE A 1 186 ? -6.464 6.205 3.544 1.00 94.56 186 ILE A C 1
ATOM 1538 O O . ILE A 1 186 ? -7.213 6.215 2.560 1.00 94.56 186 ILE A O 1
ATOM 1542 N N . VAL A 1 187 ? -6.245 7.287 4.290 1.00 92.75 187 VAL A N 1
ATOM 1543 C CA . VAL A 1 187 ? -6.820 8.613 4.006 1.00 92.75 187 VAL A CA 1
ATOM 1544 C C . VAL A 1 187 ? -5.776 9.679 3.719 1.00 92.75 187 VAL A C 1
ATOM 1546 O O . VAL A 1 187 ? -6.081 10.703 3.106 1.00 92.75 187 VAL A O 1
ATOM 1549 N N . LYS A 1 188 ? -4.535 9.449 4.146 1.00 90.50 188 LYS A N 1
ATOM 1550 C CA . LYS A 1 188 ? -3.417 10.349 3.891 1.00 90.50 188 LYS A CA 1
ATOM 1551 C C . LYS A 1 188 ? -2.125 9.553 3.830 1.00 90.50 188 LYS A C 1
ATOM 1553 O O . LYS A 1 188 ? -1.960 8.569 4.543 1.00 90.50 188 LYS A O 1
ATOM 1558 N N . GLU A 1 189 ? -1.206 10.026 3.007 1.00 90.88 189 GLU A N 1
ATOM 1559 C CA . GLU A 1 189 ? 0.159 9.519 2.921 1.00 90.88 189 GLU A CA 1
ATOM 1560 C C . GLU A 1 189 ? 1.130 10.707 2.896 1.00 90.88 189 GLU A C 1
ATOM 1562 O O . GLU A 1 189 ? 0.821 11.772 2.342 1.00 90.88 189 GLU A O 1
ATOM 1567 N N . HIS A 1 190 ? 2.307 10.520 3.475 1.00 89.56 190 HIS A N 1
ATOM 1568 C CA . HIS A 1 190 ? 3.420 11.455 3.421 1.00 89.56 190 HIS A CA 1
ATOM 1569 C C . HIS A 1 190 ? 4.714 10.684 3.166 1.00 89.56 190 HIS A C 1
ATOM 1571 O O . HIS A 1 190 ? 4.964 9.667 3.803 1.00 89.56 190 HIS A O 1
ATOM 1577 N N . THR A 1 191 ? 5.535 11.152 2.233 1.00 89.06 191 THR A N 1
ATOM 1578 C CA . THR A 1 191 ? 6.757 10.459 1.809 1.00 89.06 191 THR A CA 1
ATOM 1579 C C . THR A 1 191 ? 7.995 11.194 2.285 1.00 89.06 191 THR A C 1
ATOM 1581 O O . THR A 1 191 ? 8.044 12.420 2.205 1.00 89.06 191 THR A O 1
ATOM 1584 N N . GLN A 1 192 ? 9.017 10.444 2.678 1.00 83.62 192 GLN A N 1
ATOM 1585 C CA . GLN A 1 192 ? 10.353 10.954 2.968 1.00 83.62 192 GLN A CA 1
ATOM 1586 C C . GLN A 1 192 ? 11.363 10.213 2.081 1.00 83.62 192 GLN A C 1
ATOM 1588 O O . GLN A 1 192 ? 11.186 9.024 1.786 1.00 83.62 192 GLN A O 1
ATOM 1593 N N . LYS A 1 193 ? 12.368 10.944 1.593 1.00 68.38 193 LYS A N 1
ATOM 1594 C CA . LYS A 1 193 ? 13.487 10.372 0.839 1.00 68.38 193 LYS A CA 1
ATOM 1595 C C . LYS A 1 193 ? 14.575 9.917 1.794 1.00 68.38 193 LYS A C 1
ATOM 1597 O O . LYS A 1 193 ? 14.875 10.698 2.721 1.00 68.38 193 LYS A O 1
#

Radius of gyration: 24.75 Å; Cα contacts (8 Å, |Δi|>4): 263; chains: 1; bounding box: 49×34×85 Å

Secondary structure (DSSP, 8-state):
-HHHHHHHHHHHHHHHHHHHHHHHHHHHHHHHHHS------EEEE-TTSS-EEETT--HHHHHHHHHHHHHHTSSS--HHHHHHHHHHHHHHHHHTTS---GGGB-GGGHHHHHHHHHHSHHHHS-SS---EEEEEEEEEEEEEEETTEEEEEEEEEEEEEEESS--S--SEEEEEEEEETTEEEEEEEEEE-

Foldseek 3Di:
DVVVVVVVVVVVVVVVVVVVVVVVVVVVVVVVVVPPPPDWDFDDDQPPAPDTDTPPDDPQLVVLVVQLSVQPVDPDGDVQSNLQSLVVNCCQCLQQVVDNSCSQADPVCSVVSVVVSVPDPSPDDDPDGWAWPDKDKDKDWDQDDDPVDHGFTWMWMKMATDTPDDPPDFRIKIFIWGDDPNDIHTHDMDTDD

Sequence (193 aa):
MKVRHIIKYTTIALIVILSALTIFLAYNSYKKIKSKNVVKKEVDGIKNYPYKLSNLSTALYKKKYDELKKVLIVKNPDKEEYARLVAELHTIKFYSLEDYGLEFIHPSLHESYKIKANNSDLYKFYEEKPTIVEVSSKISKKEVQTNKLKDLSGYEVEVTIKYKKDLGYPTKVIYQLIKSNDLIYIVKEHTQK

Mean predicted aligned error: 10.87 Å

Nearest PDB structures (foldseek):
  2jq5-assembly1_A  TM=4.875E-01  e=9.830E-02  Rhodopseudomonas palustris
  6mrk-assembly1_U  TM=4.422E-01  e=1.686E-01  Drosophila melanogaster
  4a0a-assembly1_A  TM=7.447E-01  e=4.045E+00  Homo sapiens
  4cbp-assembly1_A  TM=2.827E-01  e=9.036E-01  Drosophila melanogaster
  6fey-assembly1_A  TM=3.000E-01  e=3.588E+00  Drosophila melanogaster

Solvent-accessible surface area (backbone atoms only — not comparable to full-atom values): 11334 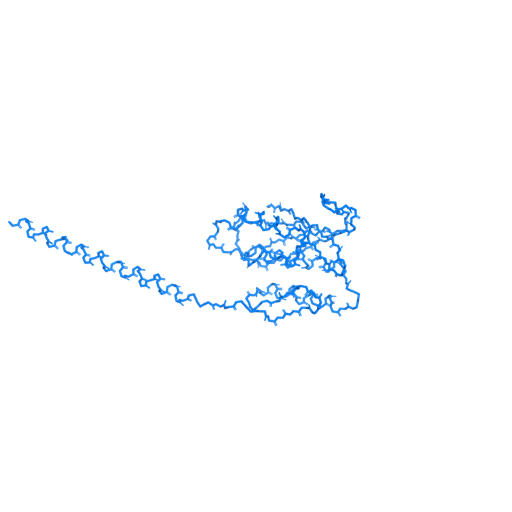Å² total; per-residue (Å²): 122,68,68,65,51,54,56,50,54,51,53,54,52,51,53,54,52,52,51,50,51,52,52,53,53,50,50,56,50,49,56,61,62,70,54,68,83,77,76,84,41,81,75,47,69,44,90,100,50,82,56,70,39,45,72,78,53,51,74,68,52,50,54,51,48,54,54,44,48,63,42,64,75,42,97,78,48,58,62,66,62,49,49,47,41,48,54,51,51,34,49,55,33,37,67,37,69,75,45,85,40,59,77,38,37,37,77,98,43,47,68,64,48,52,54,52,50,65,70,32,76,85,71,68,73,66,95,66,76,55,50,73,75,46,76,49,72,48,77,45,83,40,81,41,77,48,102,89,48,71,84,39,73,24,39,36,33,42,35,41,50,40,58,78,59,93,80,87,66,64,37,31,39,36,35,36,32,36,70,56,86,98,43,67,24,39,79,46,76,48,75,42,117